Protein AF-A0A261EQA3-F1 (afdb_monomer)

Secondary structure (DSSP, 8-state):
-HHHHHHHHHHHHHHH-TT---EEEEEE-SSS--HHHHHHHHT-S-BSSTTTTT-TT--SSTT--EEEEEESSSPPPTT--HHHHHHHHHHHHTTSPTT--HHHHHHHHHHHSS--PPPPPTT-----PPPPPPP----S--SS-PPPPP--TTGGGSGGGTT--S--HHHHHHHHHHTT--TTT-PPPHHHHHHHHHHHHTT--EEE----SSS-----SEEETTTTEEEEEEE-S---HHHHHHHHHHHHHHHHHS-SS-S----EEEEE-TTPPPPHHHHHHHHTHHHH--STTT--SEEEEE-SS-EEE----

Organism: NCBI:txid987066

Mean predicted aligned error: 17.43 Å

Radius of gyration: 23.44 Å; Cα contacts (8 Å, |Δi|>4): 466; chains: 1; bounding box: 59×47×54 Å

Sequence (317 aa):
MAVHAAQRRQMADIAADPTRRPRWARVPRGRVTCAFCTMLAGRGFVYTSEEAGGGLGNVYHAHCDCEPVPTWGEAKLTGYDPGRLDAIYLQAKAGLPAGASYRDVLSRMRANGGVADSPAVPGGGSGGKPPKPPKGTAAAAPEPDEPKVPHSPGESRILSMRGVSGVSDVEWLERQKAAGVDPSLEVLYSHETVFLERFEALGNHVRWIPKDKVDATATNDFEWLEAGELCELKSMTSTKYQHIAKRISESAASAMDNHGVVKDCKDCYVIDIGHARMSDKLASQLVAYNVRHPDQKTRIRRLFVMDADGLHEIGLK

Foldseek 3Di:
DVVVVVVVVQVVVCVPDPVNFWFKAKFADDPFAALVSLQRRLVPRHHRDQVLNPDPPNPQDPPGRIHIDTDDPPDDDPPRDSPVSNVLLVVLVPPDDPPDDSVSSSVSSVVVDRHDDDDDDPPDPRDDDDDDDDDDDDDDDDDPDDDAADEDDCNCLQQQCPPPDDQDRVNLQVLCVVLVHHVVQPRYHSVVSSVSVQCVVLVWHWDADGQDPPLNALAAGIQTDVVRDREHEDGDSDLDLVRVLVVQQVSLLVNVVSDPDPDHGNAAYEYERHQADRDPVSLVSQLCSCVVVVDPSRHHDWYWYQYNVGIDTRNHD

InterPro domains:
  IPR057369 VG15 protein [PF25310] (3-91)

Nearest PDB structures (foldseek):
  1xfc-assembly1_A  TM=4.509E-01  e=8.518E+00  Mycobacterium tuberculosis

Solvent-accessible surface area (backbone atoms only — not comparable to full-atom values): 18725 Å² total; per-residue (Å²): 123,66,69,65,52,54,53,51,49,52,52,51,55,53,72,66,39,92,80,70,71,48,28,10,16,32,43,76,70,58,98,62,49,28,46,69,56,36,50,54,21,19,64,33,66,70,23,79,38,53,61,75,21,44,35,94,81,58,62,53,48,79,86,68,53,59,41,49,44,75,37,85,68,91,73,78,54,89,96,64,58,28,68,67,33,33,48,55,46,52,59,38,40,62,89,57,63,94,83,64,51,70,66,57,30,38,54,38,31,54,73,72,50,95,37,46,71,63,87,82,63,94,86,68,75,85,62,51,88,81,82,84,81,85,91,84,86,90,82,82,88,72,73,86,80,74,76,74,59,49,77,58,95,64,45,79,51,23,35,63,34,60,92,68,74,94,75,49,48,68,57,52,50,52,50,28,42,72,57,71,42,60,55,89,78,50,68,57,39,65,64,56,40,54,49,42,48,54,40,42,75,72,76,46,51,70,47,77,44,70,83,55,82,83,79,65,59,66,69,54,47,27,35,35,63,89,78,73,38,64,26,34,76,42,80,26,68,60,85,48,56,72,61,50,51,49,56,50,32,57,51,18,32,54,26,57,74,76,42,100,59,100,77,58,77,60,27,28,38,40,35,33,40,20,72,41,73,83,46,71,67,42,52,57,51,53,22,40,41,37,68,76,32,74,50,76,50,42,42,61,82,46,43,31,41,35,33,57,88,46,78,42,81,46,75,67,83

Structure (mmCIF, N/CA/C/O backbone):
data_AF-A0A261EQA3-F1
#
_entry.id   AF-A0A261EQA3-F1
#
loop_
_atom_site.group_PDB
_atom_site.id
_atom_site.type_symbol
_atom_site.label_atom_id
_atom_site.label_alt_id
_atom_site.label_comp_id
_atom_site.label_asym_id
_atom_site.label_entity_id
_atom_site.label_seq_id
_atom_site.pdbx_PDB_ins_code
_atom_site.Cartn_x
_atom_site.Cartn_y
_atom_site.Cartn_z
_atom_site.occupancy
_atom_site.B_iso_or_equiv
_atom_site.auth_seq_id
_atom_site.auth_comp_id
_atom_site.auth_asym_id
_atom_site.auth_atom_id
_atom_site.pdbx_PDB_model_num
ATOM 1 N N . MET A 1 1 ? 26.311 -30.160 8.572 1.00 32.44 1 MET A N 1
ATOM 2 C CA . MET A 1 1 ? 26.592 -29.401 9.816 1.00 32.44 1 MET A CA 1
ATOM 3 C C . MET A 1 1 ? 27.501 -28.176 9.618 1.00 32.44 1 MET A C 1
ATOM 5 O O . MET A 1 1 ? 27.342 -27.229 10.374 1.00 32.44 1 MET A O 1
ATOM 9 N N . ALA A 1 2 ? 28.383 -28.129 8.606 1.00 34.00 2 ALA A N 1
ATOM 10 C CA . ALA A 1 2 ? 29.306 -27.000 8.379 1.00 34.00 2 ALA A CA 1
ATOM 11 C C . ALA A 1 2 ? 28.650 -25.684 7.888 1.00 34.00 2 ALA A C 1
ATOM 13 O O . ALA A 1 2 ? 29.057 -24.608 8.316 1.00 34.00 2 ALA A O 1
ATOM 14 N N . VAL A 1 3 ? 27.602 -25.760 7.054 1.00 35.50 3 VAL A N 1
ATOM 15 C CA . VAL A 1 3 ? 26.914 -24.582 6.470 1.00 35.50 3 VAL A CA 1
ATOM 16 C C . VAL A 1 3 ? 26.333 -23.660 7.553 1.00 35.50 3 VAL A C 1
ATOM 18 O O . VAL A 1 3 ? 26.526 -22.449 7.523 1.00 35.50 3 VAL A O 1
ATOM 21 N N . HIS A 1 4 ? 25.737 -24.242 8.598 1.00 42.25 4 HIS A N 1
ATOM 22 C CA . HIS A 1 4 ? 25.196 -23.485 9.729 1.00 42.25 4 HIS A CA 1
ATOM 23 C C . HIS A 1 4 ? 26.275 -22.796 10.583 1.00 42.25 4 HIS A C 1
ATOM 25 O O . HIS A 1 4 ? 25.980 -21.812 11.251 1.00 42.25 4 HIS A O 1
ATOM 31 N N . ALA A 1 5 ? 27.518 -23.290 10.599 1.00 42.50 5 ALA A N 1
ATOM 32 C CA . ALA A 1 5 ? 28.598 -22.667 11.367 1.00 42.50 5 ALA A CA 1
ATOM 33 C C . ALA A 1 5 ? 29.160 -21.427 10.655 1.00 42.50 5 ALA A C 1
ATOM 35 O O . ALA A 1 5 ? 29.372 -20.404 11.303 1.00 42.50 5 ALA A O 1
ATOM 36 N N . ALA A 1 6 ? 29.330 -21.500 9.331 1.00 50.53 6 ALA A N 1
ATOM 37 C CA . ALA A 1 6 ? 29.771 -20.369 8.516 1.00 50.53 6 ALA A CA 1
ATOM 38 C C . ALA A 1 6 ? 28.744 -19.228 8.533 1.00 50.53 6 ALA A C 1
ATOM 40 O O . ALA A 1 6 ? 29.113 -18.085 8.786 1.00 50.53 6 ALA A O 1
ATOM 41 N N . GLN A 1 7 ? 27.455 -19.550 8.388 1.00 50.84 7 GLN A N 1
ATOM 42 C CA . GLN A 1 7 ? 26.382 -18.556 8.438 1.00 50.84 7 GLN A CA 1
ATOM 43 C C . GLN A 1 7 ? 26.265 -17.897 9.823 1.00 50.84 7 GLN A C 1
ATOM 45 O O . GLN A 1 7 ? 26.105 -16.685 9.917 1.00 50.84 7 GLN A O 1
ATOM 50 N N . ARG A 1 8 ? 26.421 -18.657 10.918 1.00 54.38 8 ARG A N 1
ATOM 51 C CA . ARG A 1 8 ? 26.449 -18.086 12.279 1.00 54.38 8 ARG A CA 1
ATOM 52 C C . ARG A 1 8 ? 27.645 -17.168 12.512 1.00 54.38 8 ARG A C 1
ATOM 54 O O . ARG A 1 8 ? 27.482 -16.130 13.143 1.00 54.38 8 ARG A O 1
ATOM 61 N N . ARG A 1 9 ? 28.824 -17.533 12.002 1.00 62.56 9 ARG A N 1
ATOM 62 C CA . ARG A 1 9 ? 30.020 -16.687 12.082 1.00 62.56 9 ARG A CA 1
ATOM 63 C C . ARG A 1 9 ? 29.832 -15.399 11.283 1.00 62.56 9 ARG A C 1
ATOM 65 O O . ARG A 1 9 ? 30.060 -14.329 11.818 1.00 62.56 9 ARG A O 1
ATOM 72 N N . GLN A 1 10 ? 29.301 -15.505 10.068 1.00 62.59 10 GLN A N 1
ATOM 73 C CA . GLN A 1 10 ? 28.956 -14.359 9.231 1.00 62.59 10 GLN A CA 1
ATOM 74 C C . GLN A 1 10 ? 27.960 -13.416 9.925 1.00 62.59 10 GLN A C 1
ATOM 76 O O . GLN A 1 10 ? 28.140 -12.206 9.888 1.00 62.59 10 GLN A O 1
ATOM 81 N N . MET A 1 11 ? 26.939 -13.951 10.602 1.00 61.06 11 MET A N 1
ATOM 82 C CA . MET A 1 11 ? 25.988 -13.147 11.382 1.00 61.06 11 MET A CA 1
ATOM 83 C C . MET A 1 11 ? 26.630 -12.489 12.610 1.00 61.06 11 MET A C 1
ATOM 85 O O . MET A 1 11 ? 26.300 -11.349 12.929 1.00 61.06 11 MET A O 1
ATOM 89 N N . ALA A 1 12 ? 27.559 -13.173 13.282 1.00 63.47 12 ALA A N 1
ATOM 90 C CA . ALA A 1 12 ? 28.323 -12.598 14.387 1.00 63.47 12 ALA A CA 1
ATOM 91 C C . ALA A 1 12 ? 29.255 -11.468 13.911 1.00 63.47 12 ALA A C 1
ATOM 93 O O . ALA A 1 12 ? 29.312 -10.423 14.554 1.00 63.47 12 ALA A O 1
ATOM 94 N N . ASP A 1 13 ? 29.906 -11.640 12.759 1.00 64.69 13 ASP A N 1
ATOM 95 C CA . ASP A 1 13 ? 30.777 -10.633 12.145 1.00 64.69 13 ASP A CA 1
ATOM 96 C C . ASP A 1 13 ? 29.970 -9.393 11.695 1.00 64.69 13 ASP A C 1
ATOM 98 O O . ASP A 1 13 ? 30.400 -8.263 11.911 1.00 64.69 13 ASP A O 1
ATOM 102 N N . ILE A 1 14 ? 28.750 -9.579 11.164 1.00 62.56 14 ILE A N 1
ATOM 103 C CA . ILE A 1 14 ? 27.806 -8.480 10.862 1.00 62.56 14 ILE A CA 1
ATOM 104 C C . ILE A 1 14 ? 27.379 -7.741 12.135 1.00 62.56 14 ILE A C 1
ATOM 106 O O . ILE A 1 14 ? 27.315 -6.514 12.140 1.00 62.56 14 ILE A O 1
ATOM 110 N N . ALA A 1 15 ? 27.073 -8.469 13.211 1.00 60.97 15 ALA A N 1
ATOM 111 C CA . ALA A 1 15 ? 26.640 -7.872 14.473 1.00 60.97 15 ALA A CA 1
ATOM 112 C C . ALA A 1 15 ? 27.764 -7.097 15.183 1.00 60.97 15 ALA A C 1
ATOM 114 O O . ALA A 1 15 ? 27.483 -6.136 15.901 1.00 60.97 15 ALA A O 1
ATOM 115 N N . ALA A 1 16 ? 29.019 -7.504 14.976 1.00 61.19 16 ALA A N 1
ATOM 116 C CA . ALA A 1 16 ? 30.204 -6.875 15.550 1.00 61.19 16 ALA A CA 1
ATOM 117 C C . ALA A 1 16 ? 30.715 -5.657 14.751 1.00 61.19 16 ALA A C 1
ATOM 119 O O . ALA A 1 16 ? 31.577 -4.935 15.250 1.00 61.19 16 ALA A O 1
ATOM 120 N N . ASP A 1 17 ? 30.202 -5.410 13.540 1.00 60.44 17 ASP A N 1
ATOM 121 C CA . ASP A 1 17 ? 30.637 -4.303 12.680 1.00 60.44 17 ASP A CA 1
ATOM 122 C C . ASP A 1 17 ? 30.127 -2.934 13.193 1.00 60.44 17 ASP A C 1
ATOM 124 O O . ASP A 1 17 ? 28.914 -2.690 13.204 1.00 60.44 17 ASP A O 1
ATOM 128 N N . PRO A 1 18 ? 31.024 -1.995 13.561 1.00 53.28 18 PRO A N 1
ATOM 129 C CA . PRO A 1 18 ? 30.645 -0.666 14.043 1.00 53.28 18 PRO A CA 1
ATOM 130 C C . PRO A 1 18 ? 30.020 0.230 12.960 1.00 53.28 18 PRO A C 1
ATOM 132 O O . PRO A 1 18 ? 29.323 1.185 13.296 1.00 53.28 18 PRO A O 1
ATOM 135 N N . THR A 1 19 ? 30.222 -0.067 11.670 1.00 62.94 19 THR A N 1
ATOM 136 C CA . THR A 1 19 ? 29.617 0.688 10.557 1.00 62.94 19 THR A CA 1
ATOM 137 C C . THR A 1 19 ? 28.235 0.168 10.161 1.00 62.94 19 THR A C 1
ATOM 139 O O . THR A 1 19 ? 27.453 0.913 9.565 1.00 62.94 19 THR A O 1
ATOM 142 N N . ARG A 1 20 ? 27.928 -1.099 10.492 1.00 60.47 20 ARG A N 1
ATOM 143 C CA . ARG A 1 20 ? 26.692 -1.834 10.157 1.00 60.47 20 ARG A CA 1
ATOM 144 C C . ARG A 1 20 ? 26.267 -1.744 8.683 1.00 60.47 20 ARG A C 1
ATOM 146 O O . ARG A 1 20 ? 25.079 -1.849 8.377 1.00 60.47 20 ARG A O 1
ATOM 153 N N . ARG A 1 21 ? 27.201 -1.525 7.752 1.00 67.25 21 ARG A N 1
ATOM 154 C CA . ARG A 1 21 ? 26.891 -1.292 6.325 1.00 67.25 21 ARG A CA 1
ATOM 155 C C . ARG A 1 21 ? 27.698 -2.207 5.387 1.00 67.25 21 ARG A C 1
ATOM 157 O O . ARG A 1 21 ? 28.358 -1.698 4.478 1.00 67.25 21 ARG A O 1
ATOM 164 N N . PRO A 1 22 ? 27.641 -3.545 5.546 1.00 75.94 22 PRO A N 1
ATOM 165 C CA . PRO A 1 22 ? 28.292 -4.457 4.611 1.00 75.94 22 PRO A CA 1
ATOM 166 C C . PRO A 1 22 ? 27.669 -4.364 3.213 1.00 75.94 22 PRO A C 1
ATOM 168 O O . PRO A 1 22 ? 26.474 -4.096 3.046 1.00 75.94 22 PRO A O 1
ATOM 171 N N . ARG A 1 23 ? 28.480 -4.637 2.189 1.00 80.75 23 ARG A N 1
ATOM 172 C CA . ARG A 1 23 ? 28.011 -4.824 0.811 1.00 80.75 23 ARG A CA 1
ATOM 173 C C . ARG A 1 23 ? 27.889 -6.306 0.514 1.00 80.75 23 ARG A C 1
ATOM 175 O O . ARG A 1 23 ? 28.695 -7.094 0.981 1.00 80.75 23 ARG A O 1
ATOM 182 N N . TRP A 1 24 ? 26.909 -6.685 -0.288 1.00 81.25 24 TRP A N 1
ATOM 183 C CA . TRP A 1 24 ? 26.568 -8.079 -0.545 1.00 81.25 24 TRP A CA 1
ATOM 184 C C . TRP A 1 24 ? 26.742 -8.415 -2.023 1.00 81.25 24 TRP A C 1
ATOM 186 O O . TRP A 1 24 ? 26.484 -7.574 -2.886 1.00 81.25 24 TRP A O 1
ATOM 196 N N . ALA A 1 25 ? 27.159 -9.645 -2.312 1.00 82.50 25 ALA A N 1
ATOM 197 C CA . ALA A 1 25 ? 27.263 -10.222 -3.650 1.00 82.50 25 ALA A CA 1
ATOM 198 C C . ALA A 1 25 ? 26.505 -11.548 -3.732 1.00 82.50 25 ALA A C 1
ATOM 200 O O . ALA A 1 25 ? 26.327 -12.233 -2.726 1.00 82.50 25 ALA A O 1
ATOM 201 N N . ARG A 1 26 ? 26.114 -11.937 -4.950 1.00 84.06 26 ARG A N 1
ATOM 202 C CA . ARG A 1 26 ? 25.675 -13.307 -5.242 1.00 84.06 26 ARG A CA 1
ATOM 203 C C . ARG A 1 26 ? 26.863 -14.131 -5.682 1.00 84.06 26 ARG A C 1
ATOM 205 O O . ARG A 1 26 ? 27.440 -13.839 -6.722 1.00 84.06 26 ARG A O 1
ATOM 212 N N . VAL A 1 27 ? 27.188 -15.165 -4.920 1.00 84.06 27 VAL A N 1
ATOM 213 C CA . VAL A 1 27 ? 28.327 -16.033 -5.208 1.00 84.06 27 VAL A CA 1
ATOM 214 C C . VAL A 1 27 ? 27.817 -17.421 -5.594 1.00 84.06 27 VAL A C 1
ATOM 216 O O . VAL A 1 27 ? 27.226 -18.101 -4.750 1.00 84.06 27 VAL A O 1
ATOM 219 N N . PRO A 1 28 ? 28.016 -17.864 -6.846 1.00 83.00 28 PRO A N 1
ATOM 220 C CA . PRO A 1 28 ? 27.691 -19.226 -7.252 1.00 83.00 28 PRO A CA 1
ATOM 221 C C . PRO A 1 28 ? 28.573 -20.255 -6.534 1.00 83.00 28 PRO A C 1
ATOM 223 O O . PRO A 1 28 ? 29.768 -20.024 -6.341 1.00 83.00 28 PRO A O 1
ATOM 226 N N . ARG A 1 29 ? 27.994 -21.391 -6.128 1.00 75.00 29 ARG A N 1
ATOM 227 C CA . ARG A 1 29 ? 28.706 -22.454 -5.388 1.00 75.00 29 ARG A CA 1
ATOM 228 C C . ARG A 1 29 ? 28.797 -23.786 -6.134 1.00 75.00 29 ARG A C 1
ATOM 230 O O . ARG A 1 29 ? 29.580 -24.649 -5.739 1.00 75.00 29 ARG A O 1
ATOM 237 N N . GLY A 1 30 ? 27.986 -23.990 -7.164 1.00 67.88 30 GLY A N 1
ATOM 238 C CA . GLY A 1 30 ? 27.919 -25.221 -7.940 1.00 67.88 30 GLY A CA 1
ATOM 239 C C . GLY A 1 30 ? 28.967 -25.292 -9.047 1.00 67.88 30 GLY A C 1
ATOM 240 O O . GLY A 1 30 ? 29.639 -24.321 -9.382 1.00 67.88 30 GLY A O 1
ATOM 241 N N . ARG A 1 31 ? 29.102 -26.487 -9.640 1.00 65.38 31 ARG A N 1
ATOM 242 C CA . ARG A 1 31 ? 30.026 -26.733 -10.764 1.00 65.38 31 ARG A CA 1
ATOM 243 C C . ARG A 1 31 ? 29.623 -25.999 -12.041 1.00 65.38 31 ARG A C 1
ATOM 245 O O . ARG A 1 31 ? 30.487 -25.715 -12.863 1.00 65.38 31 ARG A O 1
ATOM 252 N N . VAL A 1 32 ? 28.327 -25.743 -12.220 1.00 67.06 32 VAL A N 1
ATOM 253 C CA . VAL A 1 32 ? 27.792 -24.993 -13.355 1.00 67.06 32 VAL A CA 1
ATOM 254 C C . VAL A 1 32 ? 26.703 -24.053 -12.855 1.00 67.06 32 VAL A C 1
ATOM 256 O O . VAL A 1 32 ? 25.811 -24.475 -12.124 1.00 67.06 32 VAL A O 1
ATOM 259 N N . THR A 1 33 ? 26.787 -22.788 -13.259 1.00 76.94 33 THR A N 1
ATOM 260 C CA . THR A 1 33 ? 25.860 -21.721 -12.869 1.00 76.94 33 THR A CA 1
ATOM 261 C C . THR A 1 33 ? 24.905 -21.413 -14.020 1.00 76.94 33 THR A C 1
ATOM 263 O O . THR A 1 33 ? 25.320 -21.362 -15.181 1.00 76.94 33 THR A O 1
ATOM 266 N N . CYS A 1 34 ? 23.622 -21.212 -13.715 1.00 81.69 34 CYS A N 1
ATOM 267 C CA . CYS A 1 34 ? 22.609 -20.891 -14.723 1.00 81.69 34 C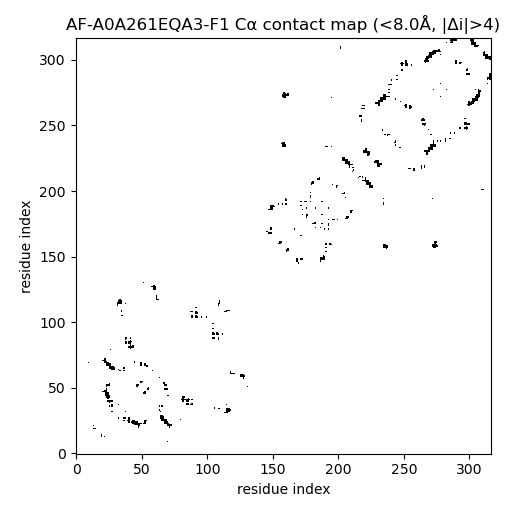YS A CA 1
ATOM 268 C C . CYS A 1 34 ? 22.823 -19.484 -15.315 1.00 81.69 34 CYS A C 1
ATOM 270 O O . CYS A 1 34 ? 23.457 -18.622 -14.695 1.00 81.69 34 CYS A O 1
ATOM 272 N N . ALA A 1 35 ? 22.224 -19.205 -16.477 1.00 84.31 35 ALA A N 1
ATOM 273 C CA . ALA A 1 35 ? 22.400 -17.915 -17.154 1.00 84.31 35 ALA A CA 1
ATOM 274 C C . ALA A 1 35 ? 21.981 -16.718 -16.273 1.00 84.31 35 ALA A C 1
ATOM 276 O O . ALA A 1 35 ? 22.662 -15.692 -16.218 1.00 84.31 35 ALA A O 1
ATOM 277 N N . PHE A 1 36 ? 20.867 -16.862 -15.548 1.00 82.25 36 PHE A N 1
ATOM 278 C CA . PHE A 1 36 ? 20.320 -15.810 -14.688 1.00 82.25 36 PHE A CA 1
ATOM 279 C C . PHE A 1 36 ? 21.227 -15.506 -13.486 1.00 82.25 36 PHE A C 1
ATOM 281 O O . PHE A 1 36 ? 21.474 -14.341 -13.170 1.00 82.25 36 PHE A O 1
ATOM 288 N N . CYS A 1 37 ? 21.757 -16.541 -12.837 1.00 81.19 37 CYS A N 1
ATOM 289 C CA . CYS A 1 37 ? 22.675 -16.404 -11.713 1.00 81.19 37 CYS A CA 1
ATOM 290 C C . CYS A 1 37 ? 24.021 -15.825 -12.136 1.00 81.19 37 CYS A C 1
ATOM 292 O O . CYS A 1 37 ? 24.512 -14.925 -11.461 1.00 81.19 37 CYS A O 1
ATOM 294 N N . THR A 1 38 ? 24.572 -16.260 -13.273 1.00 84.81 38 THR A N 1
ATOM 295 C CA . THR A 1 38 ? 25.812 -15.707 -13.839 1.00 84.81 38 THR A CA 1
ATOM 296 C C . THR A 1 38 ? 25.696 -14.199 -14.063 1.00 84.81 38 THR A C 1
ATOM 298 O O . THR A 1 38 ? 26.569 -13.448 -13.635 1.00 84.81 38 THR A O 1
ATOM 301 N N . MET A 1 39 ? 24.575 -13.732 -14.628 1.00 88.06 39 MET A N 1
ATOM 302 C CA . MET A 1 39 ? 24.297 -12.299 -14.793 1.00 88.06 39 MET A CA 1
ATOM 303 C C . MET A 1 39 ? 24.271 -11.547 -13.452 1.00 88.06 39 MET A C 1
ATOM 305 O O . MET A 1 39 ? 24.812 -10.449 -13.341 1.00 88.06 39 MET A O 1
ATOM 309 N N . LEU A 1 40 ? 23.612 -12.092 -12.425 1.00 85.75 40 LEU A N 1
ATOM 310 C CA . LEU A 1 40 ? 23.502 -11.402 -11.134 1.00 85.75 40 LEU A CA 1
ATOM 311 C C . LEU A 1 40 ? 24.797 -11.441 -10.315 1.00 85.75 40 LEU A C 1
ATOM 313 O O . LEU A 1 40 ? 25.043 -10.503 -9.554 1.00 85.75 40 LEU A O 1
ATOM 317 N N . ALA A 1 41 ? 25.593 -12.497 -10.468 1.00 84.94 41 ALA A N 1
ATOM 318 C CA . ALA A 1 41 ? 26.903 -12.661 -9.853 1.00 84.94 41 ALA A CA 1
ATOM 319 C C . ALA A 1 41 ? 27.960 -11.752 -10.508 1.00 84.94 41 ALA A C 1
ATOM 321 O O . ALA A 1 41 ? 28.789 -11.177 -9.812 1.00 84.94 41 ALA A O 1
ATOM 322 N N . GLY A 1 42 ? 27.877 -11.499 -11.820 1.00 84.62 42 GLY A N 1
ATOM 323 C CA . GLY A 1 42 ? 28.770 -10.547 -12.501 1.00 84.62 42 GLY A CA 1
ATOM 324 C C . GLY A 1 42 ? 28.752 -9.130 -11.913 1.00 84.62 42 GLY A C 1
ATOM 325 O O . GLY A 1 42 ? 29.742 -8.409 -11.972 1.00 84.62 42 GLY A O 1
ATOM 326 N N . ARG A 1 43 ? 27.662 -8.749 -11.234 1.00 85.94 43 ARG A N 1
ATOM 327 C CA . ARG A 1 43 ? 27.533 -7.433 -10.594 1.00 85.94 43 ARG A CA 1
ATOM 328 C C . ARG A 1 43 ? 28.459 -7.228 -9.391 1.00 85.94 43 ARG A C 1
ATOM 330 O O . ARG A 1 43 ? 28.677 -6.086 -9.004 1.00 85.94 43 ARG A O 1
ATOM 337 N N . GLY A 1 44 ? 28.973 -8.289 -8.766 1.00 84.25 44 GLY A N 1
ATOM 338 C CA . GLY A 1 44 ? 29.843 -8.170 -7.593 1.00 84.25 44 GLY A CA 1
ATOM 339 C C . GLY A 1 44 ? 29.123 -7.708 -6.316 1.00 84.25 44 GLY A C 1
ATOM 340 O O . GLY A 1 44 ? 27.933 -7.965 -6.121 1.00 84.25 44 GLY A O 1
ATOM 341 N N . PHE A 1 45 ? 29.863 -7.050 -5.416 1.00 82.25 45 PHE A N 1
ATOM 342 C CA . PHE A 1 45 ? 29.399 -6.625 -4.085 1.00 82.25 45 PHE A CA 1
ATOM 343 C C . PHE A 1 45 ? 28.587 -5.317 -4.128 1.00 82.25 45 PHE A C 1
ATOM 345 O O . PHE A 1 45 ? 28.965 -4.283 -3.573 1.00 82.25 45 PHE A O 1
ATOM 352 N N . VAL A 1 46 ? 27.454 -5.340 -4.831 1.00 78.75 46 VAL A N 1
ATOM 353 C CA . VAL A 1 46 ? 26.620 -4.150 -5.080 1.00 78.75 46 VAL A CA 1
ATOM 354 C C . VAL A 1 46 ? 25.314 -4.107 -4.287 1.00 78.75 46 VAL A C 1
ATOM 356 O O . VAL A 1 46 ? 24.598 -3.106 -4.339 1.00 78.75 46 VAL A O 1
ATOM 359 N N . TYR A 1 47 ? 24.970 -5.161 -3.557 1.00 77.56 47 TYR A N 1
ATOM 360 C CA . TYR A 1 47 ? 23.714 -5.216 -2.817 1.00 77.56 47 TYR A CA 1
ATOM 361 C C . TYR A 1 47 ? 23.892 -4.619 -1.413 1.00 77.56 47 TYR A C 1
ATOM 363 O O . TYR A 1 47 ? 24.928 -4.788 -0.776 1.00 77.56 47 TYR A O 1
ATOM 371 N N . THR A 1 48 ? 22.897 -3.872 -0.935 1.00 79.38 48 THR A N 1
ATOM 372 C CA . THR A 1 48 ? 22.924 -3.188 0.375 1.00 79.38 48 THR A CA 1
ATOM 373 C C . THR A 1 48 ? 22.437 -4.061 1.528 1.00 79.38 48 THR A C 1
ATOM 375 O O . THR A 1 48 ? 22.584 -3.675 2.682 1.00 79.38 48 THR A O 1
ATOM 378 N N . SER A 1 49 ? 21.845 -5.218 1.234 1.00 73.12 49 SER A N 1
ATOM 379 C CA . SER A 1 49 ? 21.325 -6.151 2.230 1.00 73.12 49 SER A CA 1
ATOM 380 C C . SER A 1 49 ? 21.454 -7.596 1.756 1.00 73.12 49 SER A C 1
ATOM 382 O O . SER A 1 49 ? 21.525 -7.865 0.551 1.00 73.12 49 SER A O 1
ATOM 384 N N . GLU A 1 50 ? 21.431 -8.527 2.712 1.00 70.75 50 GLU A N 1
ATOM 385 C CA . GLU A 1 50 ? 21.388 -9.970 2.456 1.00 70.75 50 GLU A CA 1
ATOM 386 C C . GLU A 1 50 ? 20.203 -10.339 1.555 1.00 70.75 50 GLU A C 1
ATOM 388 O O . GLU A 1 50 ? 20.350 -11.083 0.587 1.00 70.75 50 GLU A O 1
ATOM 393 N N . GLU A 1 51 ? 19.033 -9.759 1.832 1.00 71.25 51 GLU A N 1
ATOM 394 C CA . GLU A 1 51 ? 17.805 -9.979 1.069 1.00 71.25 51 GLU A CA 1
ATOM 395 C C . GLU A 1 51 ? 17.953 -9.539 -0.394 1.00 71.25 51 GLU A C 1
ATOM 397 O O . GLU A 1 51 ? 17.631 -10.302 -1.306 1.00 71.25 51 GLU A O 1
ATOM 402 N N . ALA A 1 52 ? 18.516 -8.350 -0.647 1.00 65.94 52 ALA A N 1
ATOM 403 C CA . ALA A 1 52 ? 18.793 -7.881 -2.006 1.00 65.94 52 ALA A CA 1
ATOM 404 C C . ALA A 1 52 ? 19.821 -8.784 -2.719 1.00 65.94 52 ALA A C 1
ATOM 406 O O . ALA A 1 52 ? 19.698 -9.067 -3.916 1.00 65.94 52 ALA A O 1
ATOM 407 N N . GLY A 1 53 ? 20.787 -9.303 -1.957 1.00 57.06 53 GLY A N 1
ATOM 408 C CA . GLY A 1 53 ? 21.738 -10.327 -2.379 1.00 57.06 53 GLY A CA 1
ATOM 409 C C . GLY A 1 53 ? 21.118 -11.706 -2.619 1.00 57.06 53 GLY A C 1
ATOM 410 O O . GLY A 1 53 ? 21.787 -12.559 -3.184 1.00 57.06 53 GLY A O 1
ATOM 411 N N . GLY A 1 54 ? 19.844 -11.935 -2.295 1.00 62.31 54 GLY A N 1
ATOM 412 C CA . GLY A 1 54 ? 19.155 -13.209 -2.519 1.00 62.31 54 GLY A CA 1
ATOM 413 C C . GLY A 1 54 ? 19.043 -14.136 -1.310 1.00 62.31 54 GLY A C 1
ATOM 414 O O . GLY A 1 54 ? 18.726 -15.307 -1.496 1.00 62.31 54 GLY A O 1
ATOM 415 N N . GLY A 1 55 ? 19.277 -13.643 -0.091 1.00 60.75 55 GLY A N 1
ATOM 416 C CA . GLY A 1 55 ? 19.079 -14.411 1.142 1.00 60.75 55 GLY A CA 1
ATOM 417 C C . GLY A 1 55 ? 17.626 -14.668 1.523 1.00 60.75 55 GLY A C 1
ATOM 418 O O . GLY A 1 55 ? 16.707 -14.336 0.776 1.00 60.75 55 GLY A O 1
ATOM 419 N N . LEU A 1 56 ? 17.442 -15.301 2.690 1.00 51.34 56 LEU A N 1
ATOM 420 C CA . LEU A 1 56 ? 16.159 -15.770 3.250 1.00 51.34 56 LEU A CA 1
ATOM 421 C C . LEU A 1 56 ? 15.427 -16.858 2.436 1.00 51.34 56 LEU A C 1
ATOM 423 O O . LEU A 1 56 ? 14.211 -16.999 2.533 1.00 51.34 56 LEU A O 1
ATOM 427 N N . GLY A 1 57 ? 16.149 -17.667 1.654 1.00 49.09 57 GLY A N 1
ATOM 428 C CA . GLY A 1 57 ? 15.537 -18.778 0.909 1.00 49.09 57 GLY A CA 1
ATOM 429 C C . GLY A 1 57 ? 14.768 -18.338 -0.340 1.00 49.09 57 GLY A C 1
ATOM 430 O O . GLY A 1 57 ? 13.882 -19.053 -0.807 1.00 49.09 57 GLY A O 1
ATOM 431 N N . ASN A 1 58 ? 15.106 -17.175 -0.901 1.00 52.31 58 ASN A N 1
ATOM 432 C CA . ASN A 1 58 ? 14.563 -16.725 -2.176 1.00 52.31 58 ASN A CA 1
ATOM 433 C C . ASN A 1 58 ? 15.069 -17.624 -3.321 1.00 52.31 58 ASN A C 1
ATOM 435 O O . ASN A 1 58 ? 16.162 -17.443 -3.856 1.00 52.31 58 ASN A O 1
ATOM 439 N N . VAL A 1 59 ? 14.257 -18.608 -3.713 1.00 50.94 59 VAL A N 1
ATOM 440 C CA . VAL A 1 59 ? 14.516 -19.474 -4.870 1.00 50.94 59 VAL A CA 1
ATOM 441 C C . VAL A 1 59 ? 14.039 -18.752 -6.132 1.00 50.94 59 VAL A C 1
ATOM 443 O O . VAL A 1 59 ? 12.859 -18.773 -6.466 1.00 50.94 59 VAL A O 1
ATOM 446 N N . TYR A 1 60 ? 14.953 -18.076 -6.833 1.00 56.56 60 TYR A N 1
ATOM 447 C CA . TYR A 1 60 ? 14.624 -17.298 -8.041 1.00 56.56 60 TYR A CA 1
ATOM 448 C C . TYR A 1 60 ? 14.326 -18.173 -9.269 1.00 56.56 60 TYR A C 1
ATOM 450 O O . TYR A 1 60 ? 13.661 -17.728 -10.205 1.00 56.56 60 TYR A O 1
ATOM 458 N N . HIS A 1 61 ? 14.822 -19.409 -9.267 1.00 58.78 61 HIS A N 1
ATOM 459 C CA . HIS A 1 61 ? 14.535 -20.461 -10.239 1.00 58.78 61 HIS A CA 1
ATOM 460 C C . HIS A 1 61 ? 14.898 -21.823 -9.630 1.00 58.78 61 HIS A C 1
ATOM 462 O O . HIS A 1 61 ? 15.610 -21.894 -8.623 1.00 58.78 61 HIS A O 1
ATOM 468 N N . ALA A 1 62 ? 14.434 -22.908 -10.253 1.00 51.25 62 ALA A N 1
ATOM 469 C CA . ALA A 1 62 ? 14.766 -24.264 -9.827 1.00 51.25 62 ALA A CA 1
ATOM 470 C C . ALA A 1 62 ? 16.295 -24.467 -9.767 1.00 51.25 62 ALA A C 1
ATOM 472 O O . ALA A 1 62 ? 17.016 -24.002 -10.654 1.00 51.25 62 ALA A O 1
ATOM 473 N N . HIS A 1 63 ? 16.767 -25.139 -8.709 1.00 56.81 63 HIS A N 1
ATOM 474 C CA . HIS A 1 63 ? 18.179 -25.485 -8.473 1.00 56.81 63 HIS A CA 1
ATOM 475 C C . HIS A 1 63 ? 19.159 -24.292 -8.444 1.00 56.81 63 HIS A C 1
ATOM 477 O O . HIS A 1 63 ? 20.301 -24.400 -8.885 1.00 56.81 63 HIS A O 1
ATOM 483 N N . CYS A 1 64 ? 18.725 -23.146 -7.912 1.00 67.25 64 CYS A N 1
ATOM 484 C CA . CYS A 1 64 ? 19.623 -22.035 -7.594 1.00 67.25 64 CYS A CA 1
ATOM 485 C C . CYS A 1 64 ? 20.649 -22.454 -6.526 1.00 67.25 64 CYS A C 1
ATOM 487 O O . CYS A 1 64 ? 20.281 -22.822 -5.414 1.00 67.25 64 CYS A O 1
ATOM 489 N N . ASP A 1 65 ? 21.931 -22.367 -6.871 1.00 66.69 65 ASP A N 1
ATOM 490 C CA . ASP A 1 65 ? 23.099 -22.727 -6.057 1.00 66.69 65 ASP A CA 1
ATOM 491 C C . ASP A 1 65 ? 23.860 -21.500 -5.518 1.00 66.69 65 ASP A C 1
ATOM 493 O O . ASP A 1 65 ? 24.953 -21.627 -4.966 1.00 66.69 65 ASP A O 1
ATOM 497 N N . CYS A 1 66 ? 23.327 -20.299 -5.739 1.00 73.31 66 CYS A N 1
ATOM 498 C CA . CYS A 1 66 ? 23.974 -19.051 -5.355 1.00 73.31 66 CYS A CA 1
ATOM 499 C C . CYS A 1 66 ? 23.716 -18.704 -3.890 1.00 73.31 66 CYS A C 1
ATOM 501 O O . CYS A 1 66 ? 22.596 -18.835 -3.400 1.00 73.31 66 CYS A O 1
ATOM 503 N N . GLU A 1 67 ? 24.747 -18.190 -3.223 1.00 76.50 67 GLU A N 1
ATOM 504 C CA . GLU A 1 67 ? 24.698 -17.758 -1.828 1.00 76.50 67 GLU A CA 1
ATOM 505 C C . GLU A 1 67 ? 24.939 -16.241 -1.726 1.00 76.50 67 GLU A C 1
ATOM 507 O O . GLU A 1 67 ? 25.820 -15.715 -2.419 1.00 76.50 67 GLU A O 1
ATOM 512 N N . PRO A 1 68 ? 24.174 -15.513 -0.891 1.00 78.00 68 PRO A N 1
ATOM 513 C CA . PRO A 1 68 ? 24.470 -14.121 -0.573 1.00 78.00 68 PRO A CA 1
ATOM 514 C C . PRO A 1 68 ? 25.689 -14.036 0.355 1.00 78.00 68 PRO A C 1
ATOM 516 O O . PRO A 1 68 ? 25.662 -14.524 1.484 1.00 78.00 68 PRO A O 1
ATOM 519 N N . VAL A 1 69 ? 26.753 -13.374 -0.098 1.00 78.88 69 VAL A N 1
ATOM 520 C CA . VAL A 1 69 ? 27.995 -13.217 0.674 1.00 78.88 69 VAL A CA 1
ATOM 521 C C . VAL A 1 69 ? 28.261 -11.732 0.948 1.00 78.88 69 VAL A C 1
ATOM 523 O O . VAL A 1 69 ? 28.291 -10.948 -0.006 1.00 78.88 69 VAL A O 1
ATOM 526 N N . PRO A 1 70 ? 28.446 -11.320 2.216 1.00 77.75 70 PRO A N 1
ATOM 527 C CA . PRO A 1 70 ? 28.804 -9.959 2.584 1.00 77.75 70 PRO A CA 1
ATOM 528 C C . PRO A 1 70 ? 30.316 -9.723 2.463 1.00 77.75 70 PRO A C 1
ATOM 530 O O . PRO A 1 70 ? 31.118 -10.647 2.578 1.00 77.75 70 PRO A O 1
ATOM 533 N N . THR A 1 71 ? 30.702 -8.464 2.279 1.00 75.19 71 THR A N 1
ATOM 534 C CA . THR A 1 71 ? 32.076 -7.969 2.394 1.00 75.19 71 THR A CA 1
ATOM 535 C C . THR A 1 71 ? 32.112 -6.644 3.155 1.00 75.19 71 THR A C 1
ATOM 537 O O . THR A 1 71 ? 31.173 -5.841 3.088 1.00 75.19 71 THR A O 1
ATOM 540 N N . TRP A 1 72 ? 33.242 -6.402 3.815 1.00 68.38 72 TRP A N 1
ATOM 541 C CA . TRP A 1 72 ? 33.593 -5.167 4.512 1.00 68.38 72 TRP A CA 1
ATOM 542 C C . TRP A 1 72 ? 34.819 -4.554 3.824 1.00 68.38 72 TRP A C 1
ATOM 544 O O . TRP A 1 72 ? 35.953 -4.743 4.256 1.00 68.38 72 TRP A O 1
ATOM 554 N N . GLY A 1 73 ? 34.593 -3.880 2.690 1.00 63.66 73 GLY A N 1
ATOM 555 C CA . GLY A 1 73 ? 35.652 -3.308 1.844 1.00 63.66 73 GLY A CA 1
ATOM 556 C C . GLY A 1 73 ? 36.089 -4.214 0.682 1.00 63.66 73 GLY A C 1
ATOM 557 O O . GLY A 1 73 ? 35.327 -5.072 0.231 1.00 63.66 73 GLY A O 1
ATOM 558 N N . GLU A 1 74 ? 37.311 -4.015 0.172 1.00 56.41 74 GLU A N 1
ATOM 559 C CA . GLU A 1 74 ? 37.864 -4.677 -1.030 1.00 56.41 74 GLU A CA 1
ATOM 560 C C . GLU A 1 74 ? 38.296 -6.146 -0.817 1.00 56.41 74 GLU A C 1
ATOM 562 O O . GLU A 1 74 ? 39.277 -6.618 -1.399 1.00 56.41 74 GLU A O 1
ATOM 567 N N . ALA A 1 75 ? 37.596 -6.910 0.025 1.00 55.62 75 ALA A N 1
ATOM 568 C CA . ALA A 1 75 ? 37.927 -8.318 0.208 1.00 55.62 75 ALA A CA 1
ATOM 569 C C . ALA A 1 75 ? 37.653 -9.104 -1.090 1.00 55.62 75 ALA A C 1
ATOM 571 O O . ALA A 1 75 ? 36.517 -9.204 -1.560 1.00 55.62 75 ALA A O 1
ATOM 572 N N . LYS A 1 76 ? 38.706 -9.688 -1.676 1.00 60.09 76 LYS A N 1
ATOM 573 C CA . LYS A 1 76 ? 38.591 -10.619 -2.805 1.00 60.09 76 LYS A CA 1
ATOM 574 C C . LYS A 1 76 ? 38.245 -12.006 -2.279 1.00 60.09 76 LYS A C 1
ATOM 576 O O . LYS A 1 76 ? 39.019 -12.610 -1.537 1.00 60.09 76 LYS A O 1
ATOM 581 N N . LEU A 1 77 ? 37.095 -12.532 -2.686 1.00 72.75 77 LEU A N 1
ATOM 582 C CA . LEU A 1 77 ? 36.709 -13.899 -2.360 1.00 72.75 77 LEU A CA 1
ATOM 583 C C . LEU A 1 77 ? 37.441 -14.874 -3.294 1.00 72.75 77 LEU A C 1
ATOM 585 O O . LEU A 1 77 ? 37.330 -14.788 -4.515 1.00 72.75 77 LEU A O 1
ATOM 589 N N . THR A 1 78 ? 38.203 -15.806 -2.719 1.00 73.81 78 THR A N 1
ATOM 590 C CA . THR A 1 78 ? 38.978 -16.790 -3.494 1.00 73.81 78 THR A CA 1
ATOM 591 C C . THR A 1 78 ? 38.049 -17.631 -4.373 1.00 73.81 78 THR A C 1
ATOM 593 O O . THR A 1 78 ? 37.102 -18.233 -3.874 1.00 73.81 78 THR A O 1
ATOM 596 N N . GLY A 1 79 ? 38.322 -17.675 -5.681 1.00 73.31 79 GLY A N 1
ATOM 597 C CA . GLY A 1 79 ? 37.532 -18.436 -6.658 1.00 73.31 79 GLY A CA 1
ATOM 598 C C . GLY A 1 79 ? 36.283 -17.724 -7.192 1.00 73.31 79 GLY A C 1
ATOM 599 O O . GLY A 1 79 ? 35.611 -18.276 -8.059 1.00 73.31 79 GLY A O 1
ATOM 600 N N . TYR A 1 80 ? 35.987 -16.506 -6.731 1.00 84.25 80 TYR A N 1
ATOM 601 C CA . TYR A 1 80 ? 34.896 -15.683 -7.248 1.00 84.25 80 TYR A CA 1
ATOM 602 C C . TYR A 1 80 ? 35.450 -14.483 -8.021 1.00 84.25 80 TYR A C 1
ATOM 604 O O . TYR A 1 80 ? 36.100 -13.608 -7.451 1.00 84.25 80 TYR A O 1
ATOM 612 N N . ASP A 1 81 ? 35.174 -14.446 -9.324 1.00 84.69 81 ASP A N 1
ATOM 613 C CA . ASP A 1 81 ? 35.582 -13.370 -10.228 1.00 84.69 81 ASP A CA 1
ATOM 614 C C . ASP A 1 81 ? 34.340 -12.747 -10.892 1.00 84.69 81 ASP A C 1
ATOM 616 O O . ASP A 1 81 ? 33.852 -13.262 -11.905 1.00 84.69 81 ASP A O 1
ATOM 620 N N . PRO A 1 82 ? 33.803 -11.647 -10.329 1.00 84.56 82 PRO A N 1
ATOM 621 C CA . PRO A 1 82 ? 32.672 -10.932 -10.9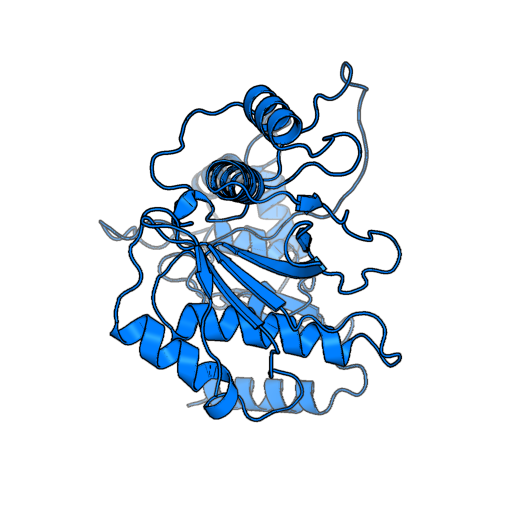13 1.00 84.56 82 PRO A CA 1
ATOM 622 C C . PRO A 1 82 ? 32.954 -10.433 -12.331 1.00 84.56 82 PRO A C 1
ATOM 624 O O . PRO A 1 82 ? 32.074 -10.502 -13.182 1.00 84.56 82 PRO A O 1
ATOM 627 N N . GLY A 1 83 ? 34.181 -9.976 -12.609 1.00 83.69 83 GLY A N 1
ATOM 628 C CA . GLY A 1 83 ? 34.545 -9.419 -13.912 1.00 83.69 83 GLY A CA 1
ATOM 629 C C . GLY A 1 83 ? 34.481 -10.473 -15.012 1.00 83.69 83 GLY A C 1
ATOM 630 O O . GLY A 1 83 ? 33.934 -10.226 -16.087 1.00 83.69 83 GLY A O 1
ATOM 631 N N . ARG A 1 84 ? 34.946 -11.692 -14.720 1.00 86.31 84 ARG A N 1
ATOM 632 C CA . ARG A 1 84 ? 34.798 -12.830 -15.635 1.00 86.31 84 ARG A CA 1
ATOM 633 C C . ARG A 1 84 ? 33.331 -13.178 -15.895 1.00 86.31 84 ARG A C 1
ATOM 635 O O . ARG A 1 84 ? 32.982 -13.490 -17.031 1.00 86.31 84 ARG A O 1
ATOM 642 N N . LEU A 1 85 ? 32.476 -13.151 -14.873 1.00 86.50 85 LEU A N 1
ATOM 643 C CA . LEU A 1 85 ? 31.050 -13.476 -15.019 1.00 86.50 85 LEU A CA 1
ATOM 644 C C . LEU A 1 85 ? 30.287 -12.382 -15.784 1.00 86.50 85 LEU A C 1
ATOM 646 O O . LEU A 1 85 ? 29.445 -12.697 -16.625 1.00 86.50 85 LEU A O 1
ATOM 650 N N . ASP A 1 86 ? 30.620 -11.112 -15.550 1.00 85.94 86 ASP A N 1
ATOM 651 C CA . ASP A 1 86 ? 30.064 -9.978 -16.293 1.00 85.94 86 ASP A CA 1
ATOM 652 C C . ASP A 1 86 ? 30.490 -10.007 -17.768 1.00 85.94 86 ASP A C 1
ATOM 654 O O . ASP A 1 86 ? 29.667 -9.791 -18.657 1.00 85.94 86 ASP A O 1
ATOM 658 N N . ALA A 1 87 ? 31.733 -10.404 -18.060 1.00 87.19 87 ALA A N 1
ATOM 659 C CA . ALA A 1 87 ? 32.208 -10.568 -19.433 1.00 87.19 87 ALA A CA 1
ATOM 660 C C . ALA A 1 87 ? 31.375 -11.587 -20.235 1.00 87.19 87 ALA A C 1
ATOM 662 O O . ALA A 1 87 ? 31.077 -11.338 -21.403 1.00 87.19 87 ALA A O 1
ATOM 663 N N . ILE A 1 88 ? 30.930 -12.690 -19.613 1.00 85.19 88 ILE A N 1
ATOM 664 C CA . ILE A 1 88 ? 30.032 -13.673 -20.253 1.00 85.19 88 ILE A CA 1
ATOM 665 C C . ILE A 1 88 ? 28.699 -13.008 -20.637 1.00 85.19 88 ILE A C 1
ATOM 667 O O . ILE A 1 88 ? 28.189 -13.209 -21.743 1.00 85.19 88 ILE A O 1
ATOM 671 N N . TYR A 1 89 ? 28.140 -12.187 -19.744 1.00 87.25 89 TYR A N 1
ATOM 672 C CA . TYR A 1 89 ? 26.903 -11.451 -20.005 1.00 87.25 89 TYR A CA 1
ATOM 673 C C . TYR A 1 89 ? 27.081 -10.402 -21.114 1.00 87.25 89 TYR A C 1
ATOM 675 O O . TYR A 1 89 ? 26.282 -10.344 -22.051 1.00 87.25 89 TYR A O 1
ATOM 683 N N . LEU A 1 90 ? 28.147 -9.599 -21.054 1.00 87.62 90 LEU A N 1
ATOM 684 C CA . LEU A 1 90 ? 28.446 -8.572 -22.053 1.00 87.62 90 LEU A CA 1
ATOM 685 C C . LEU A 1 90 ? 28.711 -9.175 -23.438 1.00 87.62 90 LEU A C 1
ATOM 687 O O . LEU A 1 90 ? 28.218 -8.643 -24.433 1.00 87.62 90 LEU A O 1
ATOM 691 N N . GLN A 1 91 ? 29.399 -10.316 -23.512 1.00 88.25 91 GLN A N 1
ATOM 692 C CA . GLN A 1 91 ? 29.613 -11.047 -24.762 1.00 88.25 91 GLN A CA 1
ATOM 693 C C . GLN A 1 91 ? 28.286 -11.509 -25.380 1.00 88.25 91 GLN A C 1
ATOM 695 O O . GLN A 1 91 ? 28.071 -11.355 -26.582 1.00 88.25 91 GLN A O 1
ATOM 700 N N . ALA A 1 92 ? 27.364 -12.031 -24.568 1.00 86.88 92 ALA A N 1
ATOM 701 C CA . ALA A 1 92 ? 26.033 -12.415 -25.034 1.00 86.88 92 ALA A CA 1
ATOM 702 C C . ALA A 1 92 ? 25.146 -11.210 -25.387 1.00 86.88 92 ALA A C 1
ATOM 704 O O . ALA A 1 92 ? 24.243 -11.335 -26.215 1.00 86.88 92 ALA A O 1
ATOM 705 N N . LYS A 1 93 ? 25.405 -10.034 -24.811 1.00 88.44 93 LYS A N 1
ATOM 706 C CA . LYS A 1 93 ? 24.722 -8.784 -25.165 1.00 88.44 93 LYS A CA 1
ATOM 707 C C . LYS A 1 93 ? 25.243 -8.186 -26.480 1.00 88.44 93 LYS A C 1
ATOM 709 O O . LYS A 1 93 ? 24.476 -7.570 -27.215 1.00 88.44 93 LYS A O 1
ATOM 714 N N . ALA A 1 94 ? 26.524 -8.371 -26.793 1.00 88.25 94 ALA A N 1
ATOM 715 C CA . ALA A 1 94 ? 27.187 -7.745 -27.936 1.00 88.25 94 ALA A CA 1
ATOM 716 C C . ALA A 1 94 ? 26.579 -8.176 -29.284 1.00 88.25 94 ALA A C 1
ATOM 718 O O . ALA A 1 94 ? 26.654 -9.346 -29.657 1.00 88.25 94 ALA A O 1
ATOM 719 N N . GLY A 1 95 ? 25.992 -7.239 -30.030 1.00 78.06 95 GLY A N 1
ATOM 720 C CA . GLY A 1 95 ? 25.320 -7.510 -31.309 1.00 78.06 95 GLY A CA 1
ATOM 721 C C . GLY A 1 95 ? 23.802 -7.696 -31.211 1.00 78.06 95 GLY A C 1
ATOM 722 O O . GLY A 1 95 ? 23.159 -7.912 -32.233 1.00 78.06 95 GLY A O 1
ATOM 723 N N . LEU A 1 96 ? 23.216 -7.585 -30.014 1.00 85.12 96 LEU A N 1
ATOM 724 C CA . LEU A 1 96 ? 21.773 -7.383 -29.870 1.00 85.12 96 LEU A CA 1
ATOM 725 C C . LEU A 1 96 ? 21.412 -5.906 -30.120 1.00 85.12 96 LEU A C 1
ATOM 727 O O . LEU A 1 96 ? 22.232 -5.026 -29.839 1.00 85.12 96 LEU A O 1
ATOM 731 N N . PRO A 1 97 ? 20.199 -5.616 -30.627 1.00 81.88 97 PRO A N 1
ATOM 732 C CA . PRO A 1 97 ? 19.756 -4.246 -30.859 1.00 81.88 97 PRO A CA 1
ATOM 733 C C . PRO A 1 97 ? 19.703 -3.437 -29.556 1.00 81.88 97 PRO A C 1
ATOM 735 O O . PRO A 1 97 ? 19.519 -3.979 -28.459 1.00 81.88 97 PRO A O 1
ATOM 738 N N . ALA A 1 98 ? 19.836 -2.115 -29.679 1.00 76.06 98 ALA A N 1
ATOM 739 C CA . ALA A 1 98 ? 19.626 -1.206 -28.559 1.00 76.06 98 ALA A CA 1
ATOM 740 C C . ALA A 1 98 ? 18.206 -1.405 -27.993 1.00 76.06 98 ALA A C 1
ATOM 742 O O . ALA A 1 98 ? 17.232 -1.399 -28.739 1.00 76.06 98 ALA A O 1
ATOM 743 N N . GLY A 1 99 ? 18.096 -1.632 -26.680 1.00 72.75 99 GLY A N 1
ATOM 744 C CA . GLY A 1 99 ? 16.821 -1.934 -26.013 1.00 72.75 99 GLY A CA 1
ATOM 745 C C . GLY A 1 99 ? 16.483 -3.423 -25.866 1.00 72.75 99 GLY A C 1
ATOM 746 O O . GLY A 1 99 ? 15.457 -3.737 -25.268 1.00 72.75 99 GLY A O 1
ATOM 747 N N . ALA A 1 100 ? 17.337 -4.342 -26.339 1.00 76.19 100 ALA A N 1
ATOM 748 C CA . ALA A 1 100 ? 17.150 -5.775 -26.111 1.00 76.19 100 ALA A CA 1
ATOM 749 C C . ALA A 1 100 ? 16.970 -6.095 -24.618 1.00 76.19 100 ALA A C 1
ATOM 751 O O . ALA A 1 100 ? 17.700 -5.591 -23.753 1.00 76.19 100 ALA A O 1
ATOM 752 N N . SER A 1 101 ? 15.986 -6.941 -24.312 1.00 83.81 101 SER A N 1
ATOM 753 C CA . SER A 1 101 ? 15.664 -7.282 -22.934 1.00 83.81 101 SER A CA 1
ATOM 754 C C . SER A 1 101 ? 16.746 -8.184 -22.343 1.00 83.81 101 SER A C 1
ATOM 756 O O . SER A 1 101 ? 17.426 -8.935 -23.046 1.00 83.81 101 SER A O 1
ATOM 758 N N . TYR A 1 102 ? 16.874 -8.192 -21.014 1.00 78.50 102 TYR A N 1
ATOM 759 C CA . TYR A 1 102 ? 17.789 -9.130 -20.357 1.00 78.50 102 TYR A CA 1
ATOM 760 C C . TYR A 1 102 ? 17.438 -10.590 -20.693 1.00 78.50 102 TYR A C 1
ATOM 762 O O . TYR A 1 102 ? 18.329 -11.427 -20.741 1.00 78.50 102 TYR A O 1
ATOM 770 N N . ARG A 1 103 ? 16.164 -10.909 -20.979 1.00 82.50 103 ARG A N 1
ATOM 771 C CA . ARG A 1 103 ? 15.748 -12.262 -21.376 1.00 82.50 103 ARG A CA 1
ATOM 772 C C . ARG A 1 103 ? 16.363 -12.679 -22.708 1.00 82.50 103 ARG A C 1
ATOM 774 O O . ARG A 1 103 ? 16.756 -13.835 -22.822 1.00 82.50 103 ARG A O 1
ATOM 781 N N . ASP A 1 104 ? 16.511 -11.754 -23.652 1.00 84.12 104 ASP A N 1
ATOM 782 C CA . ASP A 1 104 ? 17.148 -12.011 -24.950 1.00 84.12 104 ASP A CA 1
ATOM 783 C C . ASP A 1 104 ? 18.639 -12.310 -24.771 1.00 84.12 104 ASP A C 1
ATOM 785 O O . ASP A 1 104 ? 19.164 -13.273 -25.334 1.00 84.12 104 ASP A O 1
ATOM 789 N N . VAL A 1 105 ? 19.299 -11.554 -23.887 1.00 84.44 105 VAL A N 1
ATOM 790 C CA . VAL A 1 105 ? 20.693 -11.807 -23.499 1.00 84.44 105 VAL A CA 1
ATOM 791 C C . VAL A 1 105 ? 20.831 -13.184 -22.847 1.00 84.44 105 VAL A C 1
ATOM 793 O O . VAL A 1 105 ? 21.700 -13.957 -23.239 1.00 84.44 105 VAL A O 1
ATOM 796 N N . LEU A 1 106 ? 19.951 -13.539 -21.901 1.00 85.69 106 LEU A N 1
ATOM 797 C CA . LEU A 1 106 ? 19.973 -14.851 -21.242 1.00 85.69 106 LEU A CA 1
ATOM 798 C C . LEU A 1 106 ? 19.713 -15.999 -22.225 1.00 85.69 106 LEU A C 1
ATOM 800 O O . LEU A 1 106 ? 20.361 -17.038 -22.134 1.00 85.69 106 LEU A O 1
ATOM 804 N N . SER A 1 107 ? 18.795 -15.826 -23.179 1.00 83.69 107 SER A N 1
ATOM 805 C CA . SER A 1 107 ? 18.563 -16.798 -24.254 1.00 83.69 107 SER A CA 1
ATOM 806 C C . SER A 1 107 ? 19.816 -17.005 -25.101 1.00 83.69 107 SER A C 1
ATOM 808 O O . SER A 1 107 ? 20.164 -18.142 -25.413 1.00 83.69 107 SER A O 1
ATOM 810 N N . ARG A 1 108 ? 20.558 -15.933 -25.392 1.00 85.50 108 ARG A N 1
ATOM 811 C CA . ARG A 1 108 ? 21.829 -16.031 -26.112 1.00 85.50 108 ARG A CA 1
ATOM 812 C C . ARG A 1 108 ? 22.954 -16.630 -25.265 1.00 85.50 108 ARG A C 1
ATOM 814 O O . ARG A 1 108 ? 23.734 -17.415 -25.787 1.00 85.50 108 ARG A O 1
ATOM 821 N N . MET A 1 109 ? 23.007 -16.351 -23.961 1.00 86.38 109 MET A N 1
ATOM 822 C CA . MET A 1 109 ? 23.938 -17.020 -23.037 1.00 86.38 109 MET A CA 1
ATOM 823 C C . MET A 1 109 ? 23.719 -18.536 -23.025 1.00 86.38 109 MET A C 1
ATOM 825 O O . MET A 1 109 ? 24.686 -19.290 -23.059 1.00 86.38 109 MET A O 1
ATOM 829 N N . ARG A 1 110 ? 22.457 -18.990 -23.034 1.00 85.25 110 ARG A N 1
ATOM 830 C CA . ARG A 1 110 ? 22.122 -20.420 -23.141 1.00 85.25 110 ARG A CA 1
ATOM 831 C C . ARG A 1 110 ? 22.598 -21.019 -24.464 1.00 85.25 110 ARG A C 1
ATOM 833 O O . ARG A 1 110 ? 23.121 -22.125 -24.466 1.00 85.25 110 ARG A O 1
ATOM 840 N N . ALA A 1 111 ? 22.439 -20.286 -25.567 1.00 82.94 111 ALA A N 1
ATOM 841 C CA . ALA A 1 111 ? 22.841 -20.739 -26.898 1.00 82.94 111 ALA A CA 1
ATOM 842 C C . ALA A 1 111 ? 24.369 -20.780 -27.094 1.00 82.94 111 ALA A C 1
ATOM 844 O O . ALA A 1 111 ? 24.874 -21.682 -27.754 1.00 82.94 111 ALA A O 1
ATOM 845 N N . ASN A 1 112 ? 25.107 -19.834 -26.505 1.00 81.31 112 ASN A N 1
ATOM 846 C CA . ASN A 1 112 ? 26.566 -19.734 -26.629 1.00 81.31 112 ASN A CA 1
ATOM 847 C C . ASN A 1 112 ? 27.327 -20.803 -25.816 1.00 81.31 112 ASN A C 1
ATOM 849 O O . ASN A 1 112 ? 28.523 -20.995 -26.035 1.00 81.31 112 ASN A O 1
ATOM 853 N N . GLY A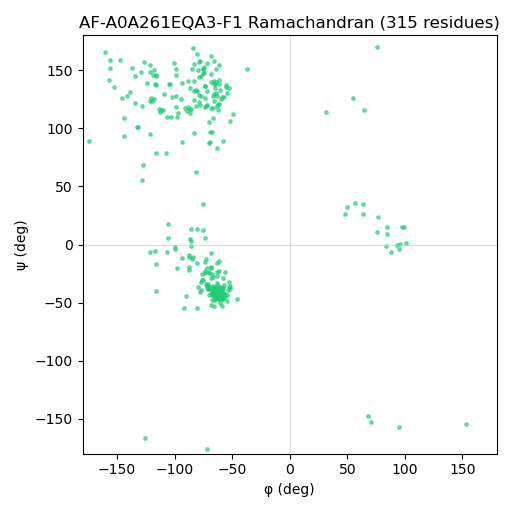 1 113 ? 26.657 -21.486 -24.881 1.00 69.81 113 GLY A N 1
ATOM 854 C CA . GLY A 1 113 ? 27.282 -22.435 -23.959 1.00 69.81 113 GLY A CA 1
ATOM 855 C C . GLY A 1 113 ? 28.067 -21.758 -22.824 1.00 69.81 113 GLY A C 1
ATOM 856 O O . GLY A 1 113 ? 28.265 -20.546 -22.804 1.00 69.81 113 GLY A O 1
ATOM 857 N N . GLY A 1 114 ? 28.489 -22.544 -21.826 1.00 67.75 114 GLY A N 1
ATOM 858 C CA . GLY A 1 114 ? 29.226 -22.051 -20.646 1.00 67.75 114 GLY A CA 1
ATOM 859 C C . GLY A 1 114 ? 28.364 -21.739 -19.414 1.00 67.75 114 GLY A C 1
ATOM 860 O O . GLY A 1 114 ? 28.899 -21.458 -18.344 1.00 67.75 114 GLY A O 1
ATOM 861 N N . VAL A 1 115 ? 27.043 -21.857 -19.542 1.00 76.62 115 VAL A N 1
ATOM 862 C CA . VAL A 1 115 ? 26.067 -21.878 -18.443 1.00 76.62 115 VAL A CA 1
ATOM 863 C C . VAL A 1 115 ? 25.157 -23.092 -18.625 1.00 76.62 115 VAL A C 1
ATOM 865 O O . VAL A 1 115 ? 24.907 -23.501 -19.757 1.00 76.62 115 VAL A O 1
ATOM 868 N N . ALA A 1 116 ? 24.663 -23.682 -17.537 1.00 69.06 116 ALA A N 1
ATOM 869 C CA . ALA A 1 116 ? 23.683 -24.766 -17.601 1.00 69.06 116 ALA A CA 1
ATOM 870 C C . ALA A 1 116 ? 22.500 -24.430 -16.707 1.00 69.06 116 ALA A C 1
ATOM 872 O O . ALA A 1 116 ? 22.637 -24.251 -15.495 1.00 69.06 116 ALA A O 1
ATOM 873 N N . ASP A 1 117 ? 21.334 -24.342 -17.329 1.00 67.56 117 ASP A N 1
ATOM 874 C CA . ASP A 1 117 ? 20.081 -24.268 -16.603 1.00 67.56 117 ASP A CA 1
ATOM 875 C C . ASP A 1 117 ? 19.725 -25.675 -16.110 1.00 67.56 117 ASP A C 1
ATOM 877 O O . ASP A 1 117 ? 20.003 -26.680 -16.768 1.00 67.56 117 ASP A O 1
ATOM 881 N N . SER A 1 118 ? 19.116 -25.763 -14.933 1.00 53.44 118 SER A N 1
ATOM 882 C CA . SER A 1 118 ? 18.570 -27.038 -14.470 1.00 53.44 118 SER A CA 1
ATOM 883 C C . SER A 1 118 ? 17.282 -27.382 -15.222 1.00 53.44 118 SER A C 1
ATOM 885 O O . SER A 1 118 ? 16.598 -26.464 -15.685 1.00 53.44 118 SER A O 1
ATOM 887 N N . PRO A 1 119 ? 16.935 -28.676 -15.366 1.00 46.84 119 PRO A N 1
ATOM 888 C CA . PRO A 1 119 ? 15.757 -29.079 -16.122 1.00 46.84 119 PRO A CA 1
ATOM 889 C C . PRO A 1 119 ? 14.497 -28.394 -15.584 1.00 46.84 119 PRO A C 1
ATOM 891 O O . PRO A 1 119 ? 14.281 -28.296 -14.374 1.00 46.84 119 PRO A O 1
ATOM 894 N N . ALA A 1 120 ? 13.672 -27.892 -16.504 1.00 42.75 120 ALA A N 1
ATOM 895 C CA . ALA A 1 120 ? 12.408 -27.257 -16.169 1.00 42.75 120 ALA A CA 1
ATOM 896 C C . ALA A 1 120 ? 11.441 -28.292 -15.572 1.00 42.75 120 ALA A C 1
ATOM 898 O O . ALA A 1 120 ? 11.208 -29.346 -16.162 1.00 42.75 120 ALA A O 1
ATOM 899 N N . VAL A 1 121 ? 10.848 -27.978 -14.420 1.00 36.25 121 VAL A N 1
ATOM 900 C CA . VAL A 1 121 ? 9.736 -28.761 -13.863 1.00 36.25 121 VAL A CA 1
ATOM 901 C C . VAL A 1 121 ? 8.438 -28.289 -14.532 1.00 36.25 121 VAL A C 1
ATOM 903 O O . VAL A 1 121 ? 8.204 -27.075 -14.576 1.00 36.25 121 VAL A O 1
ATOM 906 N N . PRO A 1 122 ? 7.559 -29.184 -15.021 1.00 29.34 122 PRO A N 1
ATOM 907 C CA . PRO A 1 122 ? 6.246 -28.780 -15.511 1.00 29.34 122 PRO A CA 1
ATOM 908 C C . PRO A 1 122 ? 5.440 -28.179 -14.348 1.00 29.34 122 PRO A C 1
ATOM 910 O O . PRO A 1 122 ? 5.210 -28.846 -13.344 1.00 29.34 122 PRO A O 1
ATOM 913 N N . GLY A 1 123 ? 5.034 -26.910 -14.461 1.00 36.16 123 GLY A N 1
ATOM 914 C CA . GLY A 1 123 ? 4.157 -26.241 -13.483 1.00 36.16 123 GLY A CA 1
ATOM 915 C C . GLY A 1 123 ? 4.827 -25.294 -12.475 1.00 36.16 123 GLY A C 1
ATOM 916 O O . GLY A 1 123 ? 4.131 -24.696 -11.658 1.00 36.16 123 GLY A O 1
ATOM 917 N N . GLY A 1 124 ? 6.145 -25.086 -12.534 1.00 30.16 124 GLY A N 1
ATOM 918 C CA . GLY A 1 124 ? 6.849 -24.116 -11.685 1.00 30.16 124 GLY A CA 1
ATOM 919 C C . GLY A 1 124 ? 7.012 -22.756 -12.362 1.00 30.16 124 GLY A C 1
ATOM 920 O O . GLY A 1 124 ? 8.017 -22.516 -13.027 1.00 30.16 124 GLY A O 1
ATOM 921 N N . GLY A 1 125 ? 6.035 -21.859 -12.207 1.00 32.03 125 GLY A N 1
ATOM 922 C CA . GLY A 1 125 ? 6.116 -20.489 -12.719 1.00 32.03 125 GLY A CA 1
ATOM 923 C C . GLY A 1 125 ? 7.371 -19.759 -12.225 1.00 32.03 125 GLY A C 1
ATOM 924 O O . GLY A 1 125 ? 7.664 -19.739 -11.031 1.00 32.03 125 GLY A O 1
ATOM 925 N N . SER A 1 126 ? 8.103 -19.148 -13.157 1.00 34.75 126 SER A N 1
ATOM 926 C CA . SER A 1 126 ? 9.296 -18.329 -12.930 1.00 34.75 126 SER A CA 1
ATOM 927 C C . SER A 1 126 ? 8.990 -17.141 -12.004 1.00 34.75 126 SER A C 1
ATOM 929 O O . SER A 1 126 ? 8.589 -16.065 -12.453 1.00 34.75 126 SER A O 1
ATOM 931 N N . GLY A 1 127 ? 9.138 -17.347 -10.698 1.00 35.28 127 GLY A N 1
ATOM 932 C CA . GLY A 1 127 ? 8.864 -16.368 -9.653 1.00 35.28 127 GLY A CA 1
ATOM 933 C C . GLY A 1 127 ? 10.144 -15.832 -9.028 1.00 35.28 127 GLY A C 1
ATOM 934 O O . GLY A 1 127 ? 10.499 -16.225 -7.926 1.00 35.28 127 GLY A O 1
ATOM 935 N N . GLY A 1 128 ? 10.810 -14.896 -9.703 1.00 31.45 128 GLY A N 1
ATOM 936 C CA . GLY A 1 128 ? 11.934 -14.148 -9.142 1.00 31.45 128 GLY A CA 1
ATOM 937 C C . GLY A 1 128 ? 11.932 -12.703 -9.639 1.00 31.45 128 GLY A C 1
ATOM 938 O O . GLY A 1 128 ? 12.198 -12.459 -10.813 1.00 31.45 128 GLY A O 1
ATOM 939 N N . LYS A 1 129 ? 11.613 -11.740 -8.763 1.00 31.11 129 LYS A N 1
ATOM 940 C CA . LYS A 1 129 ? 11.662 -10.293 -9.063 1.00 31.11 129 LYS A CA 1
ATOM 941 C C . LYS A 1 129 ? 13.112 -9.857 -9.363 1.00 31.11 129 LYS A C 1
ATOM 943 O O . LYS A 1 129 ? 13.987 -10.155 -8.550 1.00 31.11 129 LYS A O 1
ATOM 948 N N . PRO A 1 130 ? 13.383 -9.133 -10.467 1.00 36.66 130 PRO A N 1
ATOM 949 C CA . PRO A 1 130 ? 14.709 -8.582 -10.752 1.00 36.66 130 PRO A CA 1
ATOM 950 C C . PRO A 1 130 ? 15.015 -7.339 -9.882 1.00 36.66 130 PRO A C 1
ATOM 952 O O . PRO A 1 130 ? 14.095 -6.569 -9.598 1.00 36.66 130 PRO A O 1
ATOM 955 N N . PRO A 1 131 ? 16.283 -7.079 -9.493 1.00 36.09 131 PRO A N 1
ATOM 956 C CA . PRO A 1 131 ? 16.688 -5.810 -8.885 1.00 36.09 131 PRO A CA 1
ATOM 957 C C . PRO A 1 131 ? 16.874 -4.713 -9.947 1.00 36.09 131 PRO A C 1
ATOM 959 O O . PRO A 1 131 ? 17.384 -4.981 -11.039 1.00 36.09 131 PRO A O 1
ATOM 962 N N . LYS A 1 132 ? 16.508 -3.478 -9.580 1.00 29.03 132 LYS A N 1
ATOM 963 C CA . LYS A 1 132 ? 16.555 -2.235 -10.378 1.00 29.03 132 LYS A CA 1
ATOM 964 C C . LYS A 1 132 ? 18.000 -1.875 -10.812 1.00 29.03 132 LYS A C 1
ATOM 966 O O . LYS A 1 132 ? 18.904 -2.016 -9.988 1.00 29.03 132 LYS A O 1
ATOM 971 N N . PRO A 1 133 ? 18.249 -1.427 -12.061 1.00 31.44 133 PRO A N 1
ATOM 972 C CA . PRO A 1 133 ? 19.581 -1.001 -12.511 1.00 31.44 133 PRO A CA 1
ATOM 973 C C . PRO A 1 133 ? 19.933 0.426 -12.028 1.00 31.44 133 PRO A C 1
ATOM 975 O O . PRO A 1 133 ? 19.017 1.206 -11.746 1.00 31.44 133 PRO A O 1
ATOM 978 N N . PRO A 1 134 ? 21.231 0.790 -11.931 1.00 30.03 134 PRO A N 1
ATOM 979 C CA . PRO A 1 134 ? 21.658 2.141 -11.566 1.00 30.03 134 PRO A CA 1
ATOM 980 C C . PRO A 1 134 ? 21.465 3.137 -12.725 1.00 30.03 134 PRO A C 1
ATOM 982 O O . PRO A 1 134 ? 21.583 2.777 -13.896 1.00 30.03 134 PRO A O 1
ATOM 985 N N . LYS A 1 135 ? 21.166 4.398 -12.379 1.00 37.88 135 LYS A N 1
ATOM 986 C CA . LYS A 1 135 ? 21.068 5.542 -13.305 1.00 37.88 135 LYS A CA 1
ATOM 987 C C . LYS A 1 135 ? 22.430 5.851 -13.950 1.00 37.88 135 LYS A C 1
ATOM 989 O O . LYS A 1 135 ? 23.428 5.909 -13.239 1.00 37.88 135 LYS A O 1
ATOM 994 N N . GLY A 1 136 ? 22.428 6.148 -15.254 1.00 27.80 136 GLY A N 1
ATOM 995 C CA . GLY A 1 136 ? 23.582 6.680 -15.994 1.00 27.80 136 GLY A CA 1
ATOM 996 C C . GLY A 1 136 ? 23.281 7.057 -17.456 1.00 27.80 136 GLY A C 1
ATOM 997 O O . GLY A 1 136 ? 23.387 6.218 -18.338 1.00 27.80 136 GLY A O 1
ATOM 998 N N . THR A 1 137 ? 22.863 8.315 -17.639 1.00 36.06 137 THR A N 1
ATOM 999 C CA . THR A 1 137 ? 22.993 9.274 -18.770 1.00 36.06 137 THR A CA 1
ATOM 1000 C C . THR A 1 137 ? 23.043 8.848 -20.257 1.00 36.06 137 THR A C 1
ATOM 1002 O O . THR A 1 137 ? 24.055 8.365 -20.750 1.00 36.06 137 THR A O 1
ATOM 1005 N N . ALA A 1 138 ? 21.968 9.265 -20.948 1.00 37.53 138 ALA A N 1
ATOM 1006 C CA . ALA A 1 138 ? 21.864 10.086 -22.172 1.00 37.53 138 ALA A CA 1
ATOM 1007 C C . ALA A 1 138 ? 22.419 9.611 -23.536 1.00 37.53 138 ALA A C 1
ATOM 1009 O O . ALA A 1 138 ? 23.621 9.634 -23.784 1.00 37.53 138 ALA A O 1
ATOM 1010 N N . ALA A 1 139 ? 21.491 9.415 -24.486 1.00 27.23 139 ALA A N 1
ATOM 1011 C CA . ALA A 1 139 ? 21.650 9.819 -25.885 1.00 27.23 139 ALA A CA 1
ATOM 1012 C C . ALA A 1 139 ? 20.292 10.256 -26.487 1.00 27.23 139 ALA A C 1
ATOM 1014 O O . ALA A 1 139 ? 19.337 9.490 -26.434 1.00 27.23 139 ALA A O 1
ATOM 1015 N N . ALA A 1 140 ? 20.296 11.477 -27.046 1.00 30.06 140 ALA A N 1
ATOM 1016 C CA . ALA A 1 140 ? 19.348 12.167 -27.942 1.00 30.06 140 ALA A CA 1
ATOM 1017 C C . ALA A 1 140 ? 17.861 12.309 -27.532 1.00 30.06 140 ALA A C 1
ATOM 1019 O O . ALA A 1 140 ? 17.169 11.344 -27.235 1.00 30.06 140 ALA A O 1
ATOM 1020 N N . ALA A 1 141 ? 17.397 13.565 -27.548 1.00 40.22 141 ALA A N 1
ATOM 1021 C CA . ALA A 1 141 ? 16.126 14.037 -27.003 1.00 40.22 141 ALA A CA 1
ATOM 1022 C C . ALA A 1 141 ? 14.887 13.423 -27.686 1.00 40.22 141 ALA A C 1
ATOM 1024 O O . ALA A 1 141 ? 14.780 13.510 -28.912 1.00 40.22 141 ALA A O 1
ATOM 1025 N N . PRO A 1 142 ? 13.941 12.858 -26.916 1.00 35.78 142 PRO A N 1
ATOM 1026 C CA . PRO A 1 142 ? 12.610 12.551 -27.409 1.00 35.78 142 PRO A CA 1
ATOM 1027 C C . PRO A 1 142 ? 11.696 13.787 -27.310 1.00 35.78 142 PRO A C 1
ATOM 1029 O O . PRO A 1 142 ? 11.874 14.647 -26.446 1.00 35.78 142 PRO A O 1
ATOM 1032 N N . GLU A 1 143 ? 10.726 13.847 -28.223 1.00 42.69 143 GLU A N 1
ATOM 1033 C CA . GLU A 1 143 ? 9.464 14.607 -28.139 1.00 42.69 143 GLU A CA 1
ATOM 1034 C C . GLU A 1 143 ? 8.898 14.608 -26.698 1.00 42.69 143 GLU A C 1
ATOM 1036 O O . GLU A 1 143 ? 9.175 13.653 -25.968 1.00 42.69 143 GLU A O 1
ATOM 1041 N N . PRO A 1 144 ? 8.149 15.645 -26.254 1.00 45.25 144 PRO A N 1
ATOM 1042 C CA . PRO A 1 144 ? 7.845 15.872 -24.837 1.00 45.25 144 PRO A CA 1
ATOM 1043 C C . PRO A 1 144 ? 7.330 14.597 -24.155 1.00 45.25 144 PRO A C 1
ATOM 1045 O O . PRO A 1 144 ? 6.262 14.096 -24.493 1.00 45.25 144 PRO A O 1
ATOM 1048 N N . ASP A 1 145 ? 8.143 14.073 -23.228 1.00 56.34 145 ASP A N 1
ATOM 1049 C CA . ASP A 1 145 ? 7.913 12.847 -22.455 1.00 56.34 145 ASP A CA 1
ATOM 1050 C C . ASP A 1 145 ? 6.521 12.907 -21.801 1.00 56.34 145 ASP A C 1
ATOM 1052 O O . ASP A 1 145 ? 6.313 13.638 -20.828 1.00 56.34 145 ASP A O 1
ATOM 1056 N N . GLU A 1 146 ? 5.560 12.140 -22.317 1.00 57.88 146 GLU A N 1
ATOM 1057 C CA . GLU A 1 146 ? 4.300 11.924 -21.608 1.00 57.88 146 GLU A CA 1
ATOM 1058 C C . GLU A 1 146 ? 4.604 11.258 -20.247 1.00 57.88 146 GLU A C 1
ATOM 1060 O O . GLU A 1 146 ? 5.405 10.313 -20.183 1.00 57.88 146 GLU A O 1
ATOM 1065 N N . PRO A 1 147 ? 4.016 11.737 -19.133 1.00 69.19 147 PRO A N 1
ATOM 1066 C CA . PRO A 1 147 ? 4.307 11.203 -17.808 1.00 69.19 147 PRO A CA 1
ATOM 1067 C C . PRO A 1 147 ? 3.933 9.718 -17.722 1.00 69.19 147 PRO A C 1
ATOM 1069 O O . PRO A 1 147 ? 2.778 9.346 -17.901 1.00 69.19 147 PRO A O 1
ATOM 1072 N N . LYS A 1 148 ? 4.900 8.852 -17.411 1.00 81.50 148 LYS A N 1
ATOM 1073 C CA . LYS A 1 148 ? 4.636 7.416 -17.234 1.00 81.50 148 LYS A CA 1
ATOM 1074 C C . LYS A 1 148 ? 4.093 7.120 -15.849 1.00 81.50 148 LYS A C 1
ATOM 1076 O O . LYS A 1 148 ? 4.692 7.533 -14.850 1.00 81.50 148 LYS A O 1
ATOM 1081 N N . VAL A 1 149 ? 3.028 6.329 -15.789 1.00 83.00 149 VAL A N 1
ATOM 1082 C CA . VAL A 1 149 ? 2.406 5.941 -14.525 1.00 83.00 149 VAL A CA 1
ATOM 1083 C C . VAL A 1 149 ? 3.246 4.858 -13.842 1.00 83.00 149 VAL A C 1
ATOM 1085 O O . VAL A 1 149 ? 3.639 3.863 -14.462 1.00 83.00 149 VAL A O 1
ATOM 1088 N N . PRO A 1 150 ? 3.624 5.045 -12.565 1.00 77.31 150 PRO A N 1
ATOM 1089 C CA . PRO A 1 150 ? 4.389 4.049 -11.845 1.00 77.31 150 PRO A CA 1
AT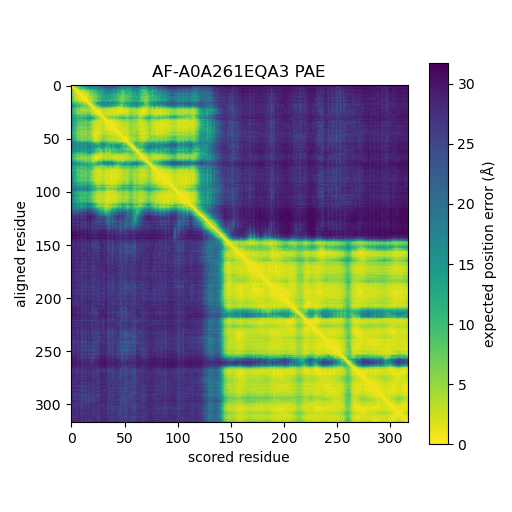OM 1090 C C . PRO A 1 150 ? 3.508 2.839 -11.516 1.00 77.31 150 PRO A C 1
ATOM 1092 O O . PRO A 1 150 ? 2.430 2.960 -10.945 1.00 77.31 150 PRO A O 1
ATOM 1095 N N . HIS A 1 151 ? 4.020 1.641 -11.799 1.00 72.81 151 HIS A N 1
ATOM 1096 C CA . HIS A 1 151 ? 3.351 0.386 -11.458 1.00 72.81 151 HIS A CA 1
ATOM 1097 C C . HIS A 1 151 ? 4.081 -0.335 -10.332 1.00 72.81 151 HIS A C 1
ATOM 1099 O O . HIS A 1 151 ? 5.296 -0.575 -10.383 1.00 72.81 151 HIS A O 1
ATOM 1105 N N . SER A 1 152 ? 3.329 -0.723 -9.303 1.00 65.69 152 SER A N 1
ATOM 1106 C CA . SER A 1 152 ? 3.897 -1.456 -8.178 1.00 65.69 152 SER A CA 1
ATOM 1107 C C . SER A 1 152 ? 4.215 -2.909 -8.566 1.00 65.69 152 SER A C 1
ATOM 1109 O O . SER A 1 152 ? 3.404 -3.596 -9.192 1.00 65.69 152 SER A O 1
ATOM 1111 N N . PRO A 1 153 ? 5.375 -3.469 -8.179 1.00 62.31 153 PRO A N 1
ATOM 1112 C CA . PRO A 1 153 ? 5.680 -4.849 -8.529 1.00 62.31 153 PRO A CA 1
ATOM 1113 C C . PRO A 1 153 ? 4.728 -5.837 -7.822 1.00 62.31 153 PRO A C 1
ATOM 1115 O O . PRO A 1 153 ? 4.862 -6.090 -6.621 1.00 62.31 153 PRO A O 1
ATOM 1118 N N . GLY A 1 154 ? 3.817 -6.454 -8.580 1.00 69.69 154 GLY A N 1
ATOM 1119 C CA . GLY A 1 154 ? 2.734 -7.297 -8.054 1.00 69.69 154 GLY A CA 1
ATOM 1120 C C . GLY A 1 154 ? 1.388 -6.578 -7.913 1.00 69.69 154 GLY A C 1
ATOM 1121 O O . GLY A 1 154 ? 0.509 -7.111 -7.245 1.00 69.69 154 GLY A O 1
ATOM 1122 N N . GLU A 1 155 ? 1.228 -5.410 -8.537 1.00 74.81 155 GLU A N 1
ATOM 1123 C CA . GLU A 1 155 ? -0.005 -4.613 -8.560 1.00 74.81 155 GLU A CA 1
ATOM 1124 C C . GLU A 1 155 ? -1.240 -5.407 -8.994 1.00 74.81 155 GLU A C 1
ATOM 1126 O O . GLU A 1 155 ? -2.287 -5.282 -8.374 1.00 74.81 155 GLU A O 1
ATOM 1131 N N . SER A 1 156 ? -1.102 -6.347 -9.933 1.00 79.06 156 SER A N 1
ATOM 1132 C CA . SER A 1 156 ? -2.192 -7.256 -10.325 1.00 79.06 156 SER A CA 1
ATOM 1133 C C . SER A 1 156 ? -2.716 -8.159 -9.196 1.00 79.06 156 SER A C 1
ATOM 1135 O O . SER A 1 156 ? -3.768 -8.779 -9.334 1.00 79.06 156 SER A O 1
ATOM 1137 N N . ARG A 1 157 ? -1.988 -8.274 -8.076 1.00 86.94 157 ARG A N 1
ATOM 1138 C CA . ARG A 1 157 ? -2.421 -9.009 -6.876 1.00 86.94 157 ARG A CA 1
ATOM 1139 C C . ARG A 1 157 ? -3.111 -8.113 -5.851 1.00 86.94 157 ARG A C 1
ATOM 1141 O O . ARG A 1 157 ? -3.647 -8.648 -4.879 1.00 86.94 157 ARG A O 1
ATOM 1148 N N . ILE A 1 158 ? -3.043 -6.790 -6.008 1.00 90.25 158 ILE A N 1
ATOM 1149 C CA . ILE A 1 158 ? -3.742 -5.844 -5.136 1.00 90.25 158 ILE A CA 1
ATOM 1150 C C . ILE A 1 158 ? -5.241 -6.056 -5.333 1.00 90.25 158 ILE A C 1
ATOM 1152 O O . ILE A 1 158 ? -5.720 -6.232 -6.451 1.00 90.25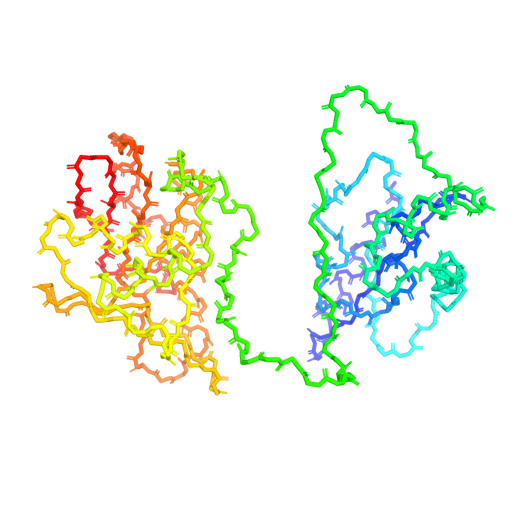 158 ILE A O 1
ATOM 1156 N N . LEU A 1 159 ? -5.978 -6.114 -4.227 1.00 90.25 159 LEU A N 1
ATOM 1157 C CA . LEU A 1 159 ? -7.381 -6.503 -4.242 1.00 90.25 159 LEU A CA 1
ATOM 1158 C C . LEU A 1 159 ? -8.259 -5.482 -4.977 1.00 90.25 159 LEU A C 1
ATOM 1160 O O . LEU A 1 159 ? -9.184 -5.901 -5.669 1.00 90.25 159 LEU A O 1
ATOM 1164 N N . SER A 1 160 ? -7.954 -4.185 -4.877 1.00 90.44 160 SER A N 1
ATOM 1165 C CA . SER A 1 160 ? -8.646 -3.118 -5.615 1.00 90.44 160 SER A CA 1
ATOM 1166 C C . SER A 1 160 ? -8.332 -3.093 -7.107 1.00 90.44 160 SER A C 1
ATOM 1168 O O . SER A 1 160 ? -9.146 -2.619 -7.885 1.00 90.44 160 SER A O 1
ATOM 1170 N N . MET A 1 161 ? -7.220 -3.693 -7.533 1.00 91.25 161 MET A N 1
ATOM 1171 C CA . MET A 1 161 ? -6.849 -3.784 -8.950 1.00 91.25 161 MET A CA 1
ATOM 1172 C C . MET A 1 161 ? -7.482 -4.983 -9.670 1.00 91.25 161 MET A C 1
ATOM 1174 O O . MET A 1 161 ? -7.254 -5.190 -10.862 1.00 91.25 161 MET A O 1
ATOM 1178 N N . ARG A 1 162 ? -8.263 -5.819 -8.974 1.00 86.94 162 ARG A N 1
ATOM 1179 C CA . ARG A 1 162 ? -8.908 -6.987 -9.590 1.00 86.94 162 ARG A CA 1
ATOM 1180 C C . ARG A 1 162 ? -9.940 -6.544 -10.623 1.00 86.94 162 ARG A C 1
ATOM 1182 O O . ARG A 1 162 ? -10.888 -5.849 -10.287 1.00 86.94 162 ARG A O 1
ATOM 1189 N N . GLY A 1 163 ? -9.780 -7.018 -11.855 1.00 83.31 163 GLY A N 1
ATOM 1190 C CA . GLY A 1 163 ? -10.661 -6.667 -12.973 1.00 83.31 163 GLY A CA 1
ATOM 1191 C C . GLY A 1 163 ? -10.233 -5.411 -13.733 1.00 83.31 163 GLY A C 1
ATOM 1192 O O . GLY A 1 163 ? -10.793 -5.136 -14.788 1.00 83.31 163 GLY A O 1
ATOM 1193 N N . VAL A 1 164 ? -9.209 -4.695 -13.259 1.00 85.12 164 VAL A N 1
ATOM 1194 C CA . VAL A 1 164 ? -8.622 -3.559 -13.973 1.00 85.12 164 VAL A CA 1
ATOM 1195 C C . VAL A 1 164 ? -7.515 -4.070 -14.894 1.00 85.12 164 VAL A C 1
ATOM 1197 O O . VAL A 1 164 ? -6.531 -4.657 -14.441 1.00 85.12 164 VAL A O 1
ATOM 1200 N N . SER A 1 165 ? -7.666 -3.871 -16.202 1.00 84.06 165 SER A N 1
ATOM 1201 C CA . SER A 1 165 ? -6.679 -4.285 -17.204 1.00 84.06 165 SER A CA 1
ATOM 1202 C C . SER A 1 165 ? -6.808 -3.459 -18.476 1.00 84.06 165 SER A C 1
ATOM 1204 O O . SER A 1 165 ? -7.909 -3.035 -18.804 1.00 84.06 165 SER A O 1
ATOM 1206 N N . GLY A 1 166 ? -5.709 -3.291 -19.215 1.00 82.25 166 GLY A N 1
ATOM 1207 C CA . GLY A 1 166 ? -5.729 -2.617 -20.520 1.00 82.25 166 GLY A CA 1
ATOM 1208 C C . GLY A 1 166 ? -5.846 -1.091 -20.461 1.00 82.25 166 GLY A C 1
ATOM 1209 O O . GLY A 1 166 ? -6.046 -0.479 -21.501 1.00 82.25 166 GLY A O 1
ATOM 1210 N N . VAL A 1 167 ? -5.702 -0.496 -19.275 1.00 85.31 167 VAL A N 1
ATOM 1211 C CA . VAL A 1 167 ? -5.732 0.958 -19.059 1.00 85.31 167 VAL A CA 1
ATOM 1212 C C . VAL A 1 167 ? -4.381 1.554 -19.455 1.00 85.31 167 VAL A C 1
ATOM 1214 O O . VAL A 1 167 ? -3.340 1.056 -19.016 1.00 85.31 167 VAL A O 1
ATOM 1217 N N . SER A 1 168 ? -4.398 2.588 -20.295 1.00 86.25 168 SER A N 1
ATOM 1218 C CA . SER A 1 168 ? -3.184 3.283 -20.755 1.00 86.25 168 SER A CA 1
ATOM 1219 C C . SER A 1 168 ? -2.653 4.293 -19.726 1.00 86.25 168 SER A C 1
ATOM 1221 O O . SER A 1 168 ? -3.378 4.686 -18.815 1.00 86.25 168 SER A O 1
ATOM 1223 N N . ASP A 1 169 ? -1.401 4.747 -19.874 1.00 84.50 169 ASP A N 1
ATOM 1224 C CA . ASP A 1 169 ? -0.825 5.790 -19.005 1.00 84.50 169 ASP A CA 1
ATOM 1225 C C . ASP A 1 169 ? -1.645 7.088 -19.071 1.00 84.50 169 ASP A C 1
ATOM 1227 O O . ASP A 1 169 ? -1.983 7.655 -18.036 1.00 84.50 169 ASP A O 1
ATOM 1231 N N . VAL A 1 170 ? -2.039 7.515 -20.276 1.00 86.25 170 VAL A N 1
ATOM 1232 C CA . VAL A 1 170 ? -2.877 8.707 -20.488 1.00 86.25 170 VAL A CA 1
ATOM 1233 C C . VAL A 1 170 ? -4.206 8.580 -19.744 1.00 86.25 170 VAL A C 1
ATOM 1235 O O . VAL A 1 170 ? -4.590 9.481 -19.004 1.00 86.25 170 VAL A O 1
ATOM 1238 N N . GLU A 1 171 ? -4.864 7.428 -19.867 1.00 90.00 171 GLU A N 1
ATOM 1239 C CA . GLU A 1 171 ? -6.133 7.163 -19.185 1.00 90.00 171 GLU A CA 1
ATOM 1240 C C . GLU A 1 171 ? -5.971 7.178 -17.655 1.00 90.00 171 GLU A C 1
ATOM 1242 O O . GLU A 1 171 ? -6.810 7.724 -16.942 1.00 90.00 171 GLU A O 1
ATOM 1247 N N . TRP A 1 172 ? -4.869 6.644 -17.120 1.00 92.12 172 TRP A N 1
ATOM 1248 C CA . TRP A 1 172 ? -4.570 6.733 -15.688 1.00 92.12 172 TRP A CA 1
ATOM 1249 C C . TRP A 1 172 ? -4.349 8.171 -15.208 1.00 92.12 172 TRP A C 1
ATOM 1251 O O . TRP A 1 172 ? -4.820 8.522 -14.125 1.00 92.12 172 TRP A O 1
ATOM 1261 N N . LEU A 1 173 ? -3.662 9.007 -15.991 1.00 90.44 173 LEU A N 1
ATOM 1262 C CA . LEU A 1 173 ? -3.447 10.419 -15.660 1.00 90.44 173 LEU A CA 1
ATOM 1263 C C . LEU A 1 173 ? -4.761 11.210 -15.680 1.00 90.44 173 LEU A C 1
ATOM 1265 O O . LEU A 1 173 ? -4.989 12.048 -14.805 1.00 90.44 173 LEU A O 1
ATOM 1269 N N . GLU A 1 174 ? -5.641 10.932 -16.644 1.00 91.56 174 GLU A N 1
ATOM 1270 C CA . GLU A 1 174 ? -6.980 11.526 -16.712 1.00 91.56 174 GLU A CA 1
ATOM 1271 C C . GLU A 1 174 ? -7.827 11.133 -15.499 1.00 91.56 174 GLU A C 1
ATOM 1273 O O . GLU A 1 174 ? -8.442 11.997 -14.873 1.00 91.56 174 GLU A O 1
ATOM 1278 N N . ARG A 1 175 ? -7.794 9.853 -15.114 1.00 94.50 175 ARG A N 1
ATOM 1279 C CA . ARG A 1 175 ? -8.468 9.339 -13.913 1.00 94.50 175 ARG A CA 1
ATOM 1280 C C . ARG A 1 175 ? -7.935 9.966 -12.630 1.00 94.50 175 ARG A C 1
ATOM 1282 O O . ARG A 1 175 ? -8.714 10.399 -11.789 1.00 94.50 175 ARG A O 1
ATOM 1289 N N . GLN A 1 176 ? -6.614 10.083 -12.498 1.00 92.50 176 GLN A N 1
ATOM 1290 C CA . GLN A 1 176 ? -5.985 10.752 -11.359 1.00 92.50 176 GLN A CA 1
ATOM 1291 C C . GLN A 1 176 ? -6.436 12.215 -11.247 1.00 92.50 176 GLN A C 1
ATOM 1293 O O . GLN A 1 176 ? -6.783 12.682 -10.161 1.00 92.50 176 GLN A O 1
ATOM 1298 N N . LYS A 1 177 ? -6.465 12.928 -12.377 1.00 91.81 177 LYS A N 1
ATOM 1299 C CA . LYS A 1 177 ? -6.920 14.317 -12.434 1.00 91.81 177 LYS A CA 1
ATOM 1300 C C . LYS A 1 177 ? -8.403 14.445 -12.085 1.00 91.81 177 LYS A C 1
ATOM 1302 O O . LYS A 1 177 ? -8.773 15.385 -11.387 1.00 91.81 177 LYS A O 1
ATOM 1307 N N . ALA A 1 178 ? -9.236 13.514 -12.554 1.00 91.94 178 ALA A N 1
ATOM 1308 C CA . ALA A 1 178 ? -10.655 13.459 -12.213 1.00 91.94 178 ALA A CA 1
ATOM 1309 C C . ALA A 1 178 ? -10.868 13.237 -10.708 1.00 91.94 178 ALA A C 1
ATOM 1311 O O . ALA A 1 178 ? -11.710 13.909 -10.128 1.00 91.94 178 ALA A O 1
ATOM 1312 N N . ALA A 1 179 ? -10.031 12.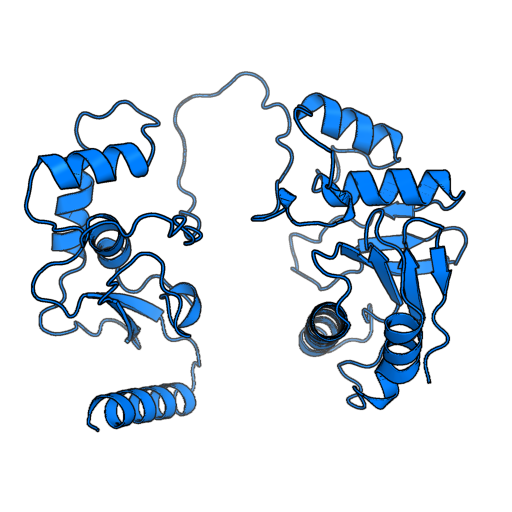410 -10.074 1.00 90.19 179 ALA A N 1
ATOM 1313 C CA . ALA A 1 179 ? -10.015 12.182 -8.628 1.00 90.19 179 ALA A CA 1
ATOM 1314 C C . ALA A 1 179 ? -9.388 13.339 -7.809 1.00 90.19 179 ALA A C 1
ATOM 1316 O O . ALA A 1 179 ? -9.064 13.179 -6.631 1.00 90.19 179 ALA A O 1
ATOM 1317 N N . GLY A 1 180 ? -9.163 14.504 -8.429 1.00 88.38 180 GLY A N 1
ATOM 1318 C CA . GLY A 1 180 ? -8.738 15.729 -7.748 1.00 88.38 180 GLY A CA 1
ATOM 1319 C C . GLY A 1 180 ? -7.234 15.874 -7.500 1.00 88.38 180 GLY A C 1
ATOM 1320 O O . GLY A 1 180 ? -6.833 16.809 -6.805 1.00 88.38 180 GLY A O 1
ATOM 1321 N N . VAL A 1 181 ? -6.385 15.005 -8.063 1.00 87.19 181 VAL A N 1
ATOM 1322 C CA . VAL A 1 181 ? -4.923 15.079 -7.881 1.00 87.19 181 VAL A CA 1
ATOM 1323 C C . VAL A 1 181 ? -4.235 15.465 -9.185 1.00 87.19 181 VAL A C 1
ATOM 1325 O O . VAL A 1 181 ? -4.241 14.709 -10.153 1.00 87.19 181 VAL A O 1
ATOM 1328 N N . ASP A 1 182 ? -3.589 16.631 -9.205 1.00 84.69 182 ASP A N 1
ATOM 1329 C CA . ASP A 1 182 ? -2.851 17.115 -10.376 1.00 84.69 182 ASP A CA 1
ATOM 1330 C C . ASP A 1 182 ? -1.596 16.250 -10.640 1.00 84.69 182 ASP A C 1
ATOM 1332 O O . ASP A 1 182 ? -0.680 16.238 -9.806 1.00 84.69 182 ASP A O 1
ATOM 1336 N N . PRO A 1 183 ? -1.499 15.555 -11.795 1.00 85.38 183 PRO A N 1
ATOM 1337 C CA . PRO A 1 183 ? -0.340 14.723 -12.121 1.00 85.38 183 PRO A CA 1
ATOM 1338 C C . PRO A 1 183 ? 0.984 15.482 -12.255 1.00 85.38 183 PRO A C 1
ATOM 1340 O O . PRO A 1 183 ? 2.047 14.861 -12.227 1.00 85.38 183 PRO A O 1
ATOM 1343 N N . SER A 1 184 ? 0.948 16.812 -12.385 1.00 80.50 184 SER A N 1
ATOM 1344 C CA . SER A 1 184 ? 2.156 17.643 -12.386 1.00 80.50 184 SER A CA 1
ATOM 1345 C C . SER A 1 184 ? 2.836 17.727 -11.013 1.00 80.50 184 SER A C 1
ATOM 1347 O O . SER A 1 184 ? 4.044 17.965 -10.954 1.00 80.50 184 SER A O 1
ATOM 1349 N N . LEU A 1 185 ? 2.099 17.493 -9.917 1.00 82.31 185 LEU A N 1
ATOM 1350 C CA . LEU A 1 185 ? 2.645 17.460 -8.556 1.00 82.31 185 LEU A CA 1
ATOM 1351 C C . LEU A 1 185 ? 3.302 16.107 -8.261 1.00 82.31 185 LEU A C 1
ATOM 1353 O O . LEU A 1 185 ? 4.473 16.023 -7.881 1.00 82.31 185 LEU A O 1
ATOM 1357 N N . GLU A 1 186 ? 2.542 15.035 -8.461 1.00 83.94 186 GLU A N 1
ATOM 1358 C CA . GLU A 1 186 ? 2.994 13.658 -8.323 1.00 83.94 186 GLU A CA 1
ATOM 1359 C C . GLU A 1 186 ? 2.153 12.758 -9.228 1.00 83.94 186 GLU A C 1
ATOM 1361 O O . GLU A 1 186 ? 0.929 12.862 -9.257 1.00 83.94 186 GLU A O 1
ATOM 1366 N N . VAL A 1 187 ? 2.810 11.846 -9.946 1.00 86.56 187 VAL A N 1
ATOM 1367 C CA . VAL A 1 187 ? 2.121 10.771 -10.665 1.00 86.56 187 VAL A CA 1
ATOM 1368 C C . VAL A 1 187 ? 1.916 9.611 -9.694 1.00 86.56 187 VAL A C 1
ATOM 1370 O O . VAL A 1 187 ? 2.895 9.042 -9.199 1.00 86.56 187 VAL A O 1
ATOM 1373 N N . LEU A 1 188 ? 0.655 9.289 -9.415 1.00 87.06 188 LEU A N 1
ATOM 1374 C CA . LEU A 1 188 ? 0.262 8.256 -8.460 1.00 87.06 188 LEU A CA 1
ATOM 1375 C C . LEU A 1 188 ? 0.419 6.856 -9.047 1.00 87.06 188 LEU A C 1
ATOM 1377 O O . LEU A 1 188 ? 0.400 6.659 -10.262 1.00 87.06 188 LEU A O 1
ATOM 1381 N N . TYR A 1 189 ? 0.538 5.856 -8.179 1.00 89.12 189 TYR A N 1
ATOM 1382 C CA . TYR A 1 189 ? 0.373 4.472 -8.603 1.00 89.12 189 TYR A CA 1
ATOM 1383 C C . TYR A 1 189 ? -1.084 4.206 -8.989 1.00 89.12 189 TYR A C 1
ATOM 1385 O O . TYR A 1 189 ? -2.008 4.695 -8.344 1.00 89.12 189 TYR A O 1
ATOM 1393 N N . SER A 1 190 ? -1.309 3.327 -9.967 1.00 90.06 190 SER A N 1
ATOM 1394 C CA . SER A 1 190 ? -2.658 2.995 -10.452 1.00 90.06 190 SER A CA 1
ATOM 1395 C C . SER A 1 190 ? -3.640 2.595 -9.339 1.00 90.06 190 SER A C 1
ATOM 1397 O O . SER A 1 190 ? -4.810 2.961 -9.370 1.00 90.06 190 SER A O 1
ATOM 1399 N N . HIS A 1 191 ? -3.174 1.860 -8.327 1.00 90.50 191 HIS A N 1
ATOM 1400 C CA . HIS A 1 191 ? -4.011 1.450 -7.196 1.00 90.50 191 HIS A CA 1
ATOM 1401 C C . HIS A 1 191 ? -4.331 2.585 -6.212 1.00 90.50 191 HIS A C 1
ATOM 1403 O O . HIS A 1 191 ? -5.353 2.513 -5.535 1.00 90.50 191 HIS A O 1
ATOM 1409 N N . GLU A 1 192 ? -3.497 3.626 -6.134 1.00 93.88 192 GLU A N 1
ATOM 1410 C CA . GLU A 1 192 ? -3.802 4.842 -5.370 1.00 93.88 192 GLU A CA 1
ATOM 1411 C C . GLU A 1 192 ? -4.924 5.610 -6.075 1.00 93.88 192 GLU A C 1
ATOM 1413 O O . GLU A 1 192 ? -5.899 5.975 -5.429 1.00 93.88 192 GLU A O 1
ATOM 1418 N N . THR A 1 193 ? -4.878 5.734 -7.406 1.00 94.31 193 THR A N 1
ATOM 1419 C CA . THR A 1 193 ? -5.978 6.320 -8.191 1.00 94.31 193 THR A CA 1
ATOM 1420 C C . THR A 1 193 ? -7.293 5.562 -7.993 1.00 94.31 193 THR A C 1
ATOM 1422 O O . THR A 1 193 ? -8.313 6.179 -7.702 1.00 94.31 193 THR A O 1
ATOM 1425 N N . VAL A 1 194 ? -7.278 4.223 -8.065 1.00 94.25 194 VAL A N 1
ATOM 1426 C CA . VAL A 1 194 ? -8.483 3.401 -7.813 1.00 94.25 194 VAL A CA 1
ATOM 1427 C C . VAL A 1 194 ? -9.013 3.582 -6.389 1.00 94.25 194 VAL A C 1
ATOM 1429 O O . VAL A 1 194 ? -10.226 3.555 -6.169 1.00 94.25 194 VAL A O 1
ATOM 1432 N N . PHE A 1 195 ? -8.124 3.745 -5.407 1.00 96.38 195 PHE A N 1
ATOM 1433 C CA . PHE A 1 195 ? -8.532 4.072 -4.047 1.00 96.38 195 PHE A CA 1
ATOM 1434 C C . PHE A 1 195 ? -9.275 5.413 -4.012 1.00 96.38 195 PHE A C 1
ATOM 1436 O O . PHE A 1 195 ? -10.382 5.452 -3.479 1.00 96.38 195 PHE A O 1
ATOM 1443 N N . LEU A 1 196 ? -8.710 6.468 -4.609 1.00 96.25 196 LEU A N 1
ATOM 1444 C CA . LEU A 1 196 ? -9.299 7.809 -4.606 1.00 96.25 196 LEU A CA 1
ATOM 1445 C C . LEU A 1 196 ? -10.689 7.837 -5.241 1.00 96.25 196 LEU A C 1
ATOM 1447 O O . LEU A 1 196 ? -11.620 8.342 -4.625 1.00 96.25 196 LEU A O 1
ATOM 1451 N N . GLU A 1 197 ? -10.856 7.213 -6.406 1.00 95.19 197 GLU A N 1
ATOM 1452 C CA . GLU A 1 197 ? -12.153 7.122 -7.092 1.00 95.19 197 GLU A CA 1
ATOM 1453 C C . GLU A 1 197 ? -13.223 6.465 -6.212 1.00 95.19 197 GLU A C 1
ATOM 1455 O O . GLU A 1 197 ? -14.367 6.911 -6.144 1.00 95.19 197 GLU A O 1
ATOM 1460 N N . ARG A 1 198 ? -12.860 5.383 -5.514 1.00 95.50 198 ARG A N 1
ATOM 1461 C CA . ARG A 1 198 ? -13.787 4.680 -4.619 1.00 95.50 198 ARG A CA 1
ATOM 1462 C C . ARG A 1 198 ? -14.076 5.479 -3.358 1.00 95.50 198 ARG A C 1
ATOM 1464 O O . ARG A 1 198 ? -15.196 5.432 -2.862 1.00 95.50 198 ARG A O 1
ATOM 1471 N N . PHE A 1 199 ? -13.078 6.182 -2.842 1.00 96.19 199 PHE A N 1
ATOM 1472 C CA . PHE A 1 199 ? -13.212 7.019 -1.660 1.00 96.19 199 PHE A CA 1
ATOM 1473 C C . PHE A 1 199 ? -14.142 8.212 -1.935 1.00 96.19 199 PHE A C 1
ATOM 1475 O O . PHE A 1 199 ? -15.066 8.458 -1.155 1.00 96.19 199 PHE A O 1
ATOM 1482 N N . GLU A 1 200 ? -13.981 8.847 -3.099 1.00 95.31 200 GLU A N 1
ATOM 1483 C CA . GLU A 1 200 ? -14.844 9.912 -3.618 1.00 95.31 200 GLU A CA 1
ATOM 1484 C C . GLU A 1 200 ? -16.262 9.416 -3.916 1.00 95.31 200 GLU A C 1
ATOM 1486 O O . GLU A 1 200 ? -17.233 10.063 -3.533 1.00 95.31 200 GLU A O 1
ATOM 1491 N N . ALA A 1 201 ? -16.418 8.223 -4.502 1.00 95.00 201 ALA A N 1
ATOM 1492 C CA . ALA A 1 201 ? -17.735 7.624 -4.740 1.00 95.00 201 ALA A CA 1
ATOM 1493 C C . ALA A 1 201 ? -18.528 7.357 -3.444 1.00 95.00 201 ALA A C 1
ATOM 1495 O O . ALA A 1 201 ? -19.757 7.282 -3.474 1.00 95.00 201 ALA A O 1
ATOM 1496 N N . LEU A 1 202 ? -17.841 7.227 -2.304 1.00 95.25 202 LEU A N 1
ATOM 1497 C CA . LEU A 1 202 ? -18.447 7.142 -0.971 1.00 95.25 202 LEU A CA 1
ATOM 1498 C C . LEU A 1 202 ? -18.718 8.523 -0.341 1.00 95.25 202 LEU A C 1
ATOM 1500 O O . LEU A 1 202 ? -19.173 8.589 0.799 1.00 95.25 202 LEU A O 1
ATOM 1504 N N . GLY A 1 203 ? -18.451 9.611 -1.067 1.00 94.44 203 GLY A N 1
ATOM 1505 C CA . GLY A 1 203 ? -18.652 10.995 -0.640 1.00 94.44 203 GLY A CA 1
ATOM 1506 C C . GLY A 1 203 ? -17.501 11.588 0.174 1.00 94.44 203 GLY A C 1
ATOM 1507 O O . GLY A 1 203 ? -17.711 12.605 0.829 1.00 94.44 203 GLY A O 1
ATOM 1508 N N . ASN A 1 204 ? -16.320 10.962 0.169 1.00 94.56 204 ASN A N 1
ATOM 1509 C CA . ASN A 1 204 ? -15.160 11.429 0.929 1.00 94.56 204 ASN A CA 1
ATOM 1510 C C . ASN A 1 204 ? -14.127 12.078 0.013 1.00 94.56 204 ASN A C 1
ATOM 1512 O O . ASN A 1 204 ? -13.791 11.527 -1.033 1.00 94.56 204 ASN A O 1
ATOM 1516 N N . HIS A 1 205 ? -13.554 13.195 0.441 1.00 92.25 205 HIS A N 1
ATOM 1517 C CA . HIS A 1 205 ? -12.601 13.948 -0.359 1.00 92.25 205 HIS A CA 1
ATOM 1518 C C . HIS A 1 205 ? -11.230 13.972 0.302 1.00 92.25 205 HIS A C 1
ATOM 1520 O O . HIS A 1 205 ? -11.082 14.023 1.529 1.00 92.25 205 HIS A O 1
ATOM 1526 N N . VAL A 1 206 ? -10.202 13.960 -0.542 1.00 91.56 206 VAL A N 1
ATOM 1527 C CA . VAL A 1 206 ? -8.815 13.994 -0.093 1.00 91.56 206 VAL A CA 1
ATOM 1528 C C . VAL A 1 206 ? -8.102 15.238 -0.595 1.00 91.56 206 VAL A C 1
ATOM 1530 O O . VAL A 1 206 ? -8.351 15.726 -1.696 1.00 91.56 206 VAL A O 1
ATOM 1533 N N . ARG A 1 207 ? -7.126 15.695 0.182 1.00 90.19 207 ARG A N 1
ATOM 1534 C CA . ARG A 1 207 ? -5.999 16.474 -0.323 1.00 90.19 207 ARG A CA 1
ATOM 1535 C C . ARG A 1 207 ? -4.773 15.571 -0.305 1.00 90.19 207 ARG A C 1
ATOM 1537 O O . ARG A 1 207 ? -4.288 15.209 0.764 1.00 90.19 207 ARG A O 1
ATOM 1544 N N . TRP A 1 208 ? -4.297 15.180 -1.486 1.00 90.31 208 TRP A N 1
ATOM 1545 C CA . TRP A 1 208 ? -3.105 14.339 -1.601 1.00 90.31 208 TRP A CA 1
ATOM 1546 C C . TRP A 1 208 ? -1.862 15.084 -1.114 1.00 90.31 208 TRP A C 1
ATOM 1548 O O . TRP A 1 208 ? -1.694 16.268 -1.417 1.00 90.31 208 TRP A O 1
ATOM 1558 N N . ILE A 1 209 ? -0.995 14.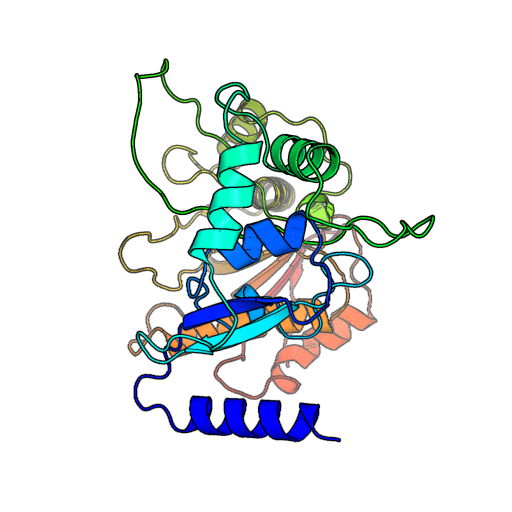393 -0.374 1.00 86.00 209 ILE A N 1
ATOM 1559 C CA . ILE A 1 209 ? 0.255 14.946 0.146 1.00 86.00 209 ILE A CA 1
ATOM 1560 C C . ILE A 1 209 ? 1.391 14.415 -0.732 1.00 86.00 209 ILE A C 1
ATOM 1562 O O . ILE A 1 209 ? 1.700 13.223 -0.681 1.00 86.00 209 ILE A O 1
ATOM 1566 N N . PRO A 1 210 ? 2.025 15.267 -1.558 1.00 82.12 210 PRO A N 1
ATOM 1567 C CA . PRO A 1 210 ? 3.105 14.824 -2.423 1.00 82.12 210 PRO A CA 1
ATOM 1568 C C . PRO A 1 210 ? 4.283 14.281 -1.616 1.00 82.12 210 PRO A C 1
ATOM 1570 O O . PRO A 1 210 ? 4.662 14.853 -0.591 1.00 82.12 210 PRO A O 1
ATOM 1573 N N . LYS A 1 211 ? 4.920 13.219 -2.113 1.00 75.88 211 LYS A N 1
ATOM 1574 C CA . LYS A 1 211 ? 6.126 12.673 -1.477 1.00 75.88 211 LYS A CA 1
ATOM 1575 C C . LYS A 1 211 ? 7.235 13.724 -1.396 1.00 75.88 211 LYS A C 1
ATOM 1577 O O . LYS A 1 211 ? 7.674 14.257 -2.420 1.00 75.88 211 LYS A O 1
ATOM 1582 N N . ASP A 1 212 ? 7.773 13.924 -0.197 1.00 68.56 212 ASP A N 1
ATOM 1583 C CA . ASP A 1 212 ? 8.989 14.703 0.007 1.00 68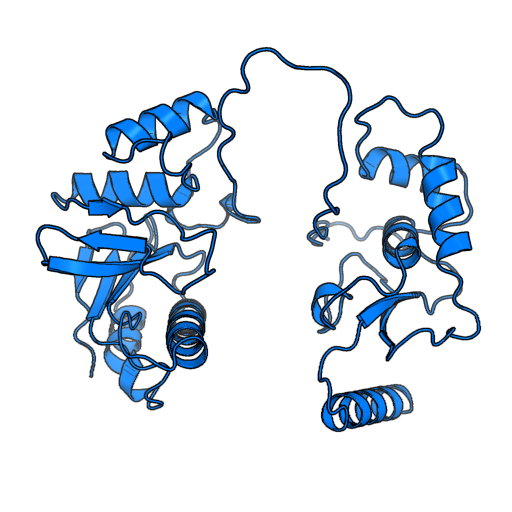.56 212 ASP A CA 1
ATOM 1584 C C . ASP A 1 212 ? 10.208 13.942 -0.543 1.00 68.56 212 ASP A C 1
ATOM 1586 O O . ASP A 1 212 ? 10.679 12.942 0.007 1.00 68.56 212 ASP A O 1
ATOM 1590 N N . LYS A 1 213 ? 10.707 14.410 -1.690 1.00 61.16 213 LYS A N 1
ATOM 1591 C CA . LYS A 1 213 ? 11.872 13.833 -2.376 1.00 61.16 213 LYS A CA 1
ATOM 1592 C C . LYS A 1 213 ? 13.203 14.364 -1.841 1.00 61.16 213 LYS A C 1
ATOM 1594 O O . LYS A 1 213 ? 14.236 13.815 -2.223 1.00 61.16 213 LYS A O 1
ATOM 1599 N N . VAL A 1 214 ? 13.187 15.431 -1.041 1.00 56.47 214 VAL A N 1
ATOM 1600 C CA . VAL A 1 214 ? 14.391 16.143 -0.597 1.00 56.47 214 VAL A CA 1
ATOM 1601 C C . VAL A 1 214 ? 14.870 15.574 0.728 1.00 56.47 214 VAL A C 1
ATOM 1603 O O . VAL A 1 214 ? 15.999 15.090 0.794 1.00 56.47 214 VAL A O 1
ATOM 1606 N N . ASP A 1 215 ? 13.998 15.539 1.734 1.00 56.47 215 ASP A N 1
ATOM 1607 C CA . ASP A 1 215 ? 14.389 15.121 3.083 1.00 56.47 215 ASP A CA 1
ATOM 1608 C C . ASP A 1 215 ? 14.008 13.659 3.384 1.00 56.47 215 ASP A C 1
ATOM 1610 O O . ASP A 1 215 ? 14.369 13.123 4.434 1.00 56.47 215 ASP A O 1
ATOM 1614 N N . ALA A 1 216 ? 13.324 12.983 2.443 1.00 57.69 216 ALA A N 1
ATOM 1615 C CA . ALA A 1 216 ? 12.843 11.600 2.567 1.00 57.69 216 ALA A CA 1
ATOM 1616 C C . ALA A 1 216 ? 12.082 11.357 3.884 1.00 57.69 216 ALA A C 1
ATOM 1618 O O . ALA A 1 216 ? 12.137 10.271 4.473 1.00 57.69 216 ALA A O 1
ATOM 1619 N N . THR A 1 217 ? 11.393 12.395 4.355 1.00 57.88 217 THR A N 1
ATOM 1620 C CA . THR A 1 217 ? 10.658 12.372 5.609 1.00 57.88 217 THR A CA 1
ATOM 1621 C C . THR A 1 217 ? 9.462 11.434 5.485 1.00 57.88 217 THR A C 1
ATOM 1623 O O . THR A 1 217 ? 8.806 11.337 4.448 1.00 57.88 217 THR A O 1
ATOM 1626 N N . ALA A 1 218 ? 9.195 10.669 6.546 1.00 57.78 218 ALA A N 1
ATOM 1627 C CA . ALA A 1 218 ? 7.989 9.856 6.610 1.00 57.78 218 ALA A CA 1
ATOM 1628 C C . ALA A 1 218 ? 6.773 10.786 6.751 1.00 57.78 218 ALA A C 1
ATOM 1630 O O . ALA A 1 218 ? 6.475 11.213 7.860 1.00 57.78 218 ALA A O 1
ATOM 1631 N N . THR A 1 219 ? 6.106 11.092 5.639 1.00 71.06 219 THR A N 1
ATOM 1632 C CA . THR A 1 219 ? 4.851 11.857 5.590 1.00 71.06 219 THR A CA 1
ATOM 1633 C C . THR A 1 219 ? 3.654 10.920 5.431 1.00 71.06 219 THR A C 1
ATOM 1635 O O . THR A 1 219 ? 3.806 9.789 4.953 1.00 71.06 219 THR A O 1
ATOM 1638 N N . ASN A 1 220 ? 2.471 11.369 5.854 1.00 82.25 220 ASN A N 1
ATOM 1639 C CA . ASN A 1 220 ? 1.199 10.735 5.502 1.00 82.25 220 ASN A CA 1
ATOM 1640 C C . ASN A 1 220 ? 0.931 10.858 3.995 1.00 82.25 220 ASN A C 1
ATOM 1642 O O . ASN A 1 220 ? 1.475 11.746 3.339 1.00 82.25 220 ASN A O 1
ATOM 1646 N N . ASP A 1 221 ? 0.084 9.976 3.465 1.00 85.25 221 ASP A N 1
ATOM 1647 C CA . ASP A 1 221 ? -0.226 9.926 2.033 1.00 85.25 221 ASP A CA 1
ATOM 1648 C C . ASP A 1 221 ? -1.259 11.001 1.635 1.00 85.25 221 ASP A C 1
ATOM 1650 O O . ASP A 1 221 ? -1.170 11.598 0.562 1.00 85.25 221 ASP A O 1
ATOM 1654 N N . PHE A 1 222 ? -2.244 11.283 2.496 1.00 90.69 222 PHE A N 1
ATOM 1655 C CA . PHE A 1 222 ? -3.282 12.280 2.217 1.00 90.69 222 PHE A CA 1
ATOM 1656 C C . PHE A 1 222 ? -3.927 12.852 3.485 1.00 90.69 222 PHE A C 1
ATOM 1658 O O . PHE A 1 222 ? -3.924 12.230 4.545 1.00 90.69 222 PHE A O 1
ATOM 1665 N N . GLU A 1 223 ? -4.530 14.031 3.358 1.00 90.25 223 GLU A N 1
ATOM 1666 C CA . GLU A 1 223 ? -5.468 14.599 4.327 1.00 90.25 223 GLU A CA 1
ATOM 1667 C C . GLU A 1 223 ? -6.897 14.246 3.901 1.00 90.25 223 GLU A C 1
ATOM 1669 O O . GLU A 1 223 ? -7.306 14.532 2.775 1.00 90.25 223 GLU A O 1
ATOM 1674 N N . TRP A 1 224 ? -7.663 13.624 4.791 1.00 93.25 224 TRP A N 1
ATOM 1675 C CA . TRP A 1 224 ? -9.090 13.385 4.613 1.00 93.25 224 TRP A CA 1
ATOM 1676 C C . TRP A 1 224 ? -9.876 14.603 5.104 1.00 93.25 224 TRP A C 1
ATOM 1678 O O . TRP A 1 224 ? -9.900 14.889 6.303 1.00 93.25 224 TRP A O 1
ATOM 1688 N N . LEU A 1 225 ? -10.528 15.307 4.177 1.00 91.44 225 LEU A N 1
ATOM 1689 C CA . LEU A 1 225 ? -11.125 16.620 4.423 1.00 91.44 225 LEU A CA 1
ATOM 1690 C C . LEU A 1 225 ? -12.323 16.577 5.381 1.00 91.44 225 LEU A C 1
ATOM 1692 O O . LEU A 1 225 ? -12.417 17.424 6.265 1.00 91.44 225 LEU A O 1
ATOM 1696 N N . GLU A 1 226 ? -13.219 15.597 5.253 1.00 90.25 226 GLU A N 1
ATOM 1697 C CA . GLU A 1 226 ? -14.403 15.497 6.118 1.00 90.25 226 GLU A CA 1
ATOM 1698 C C . GLU A 1 226 ? -14.043 15.098 7.551 1.00 90.25 226 GLU A C 1
ATOM 1700 O O . GLU A 1 226 ? -14.694 15.536 8.499 1.00 90.25 226 GLU A O 1
ATOM 1705 N N . ALA A 1 227 ? -13.012 14.264 7.716 1.00 89.44 227 ALA A N 1
ATOM 1706 C CA . ALA A 1 227 ? -12.565 13.806 9.027 1.00 89.44 227 ALA A CA 1
ATOM 1707 C C . ALA A 1 227 ? -11.548 14.756 9.683 1.00 89.44 227 ALA A C 1
ATOM 1709 O O . ALA A 1 227 ? -11.362 14.686 10.898 1.00 89.44 227 ALA A O 1
ATOM 1710 N N . GLY A 1 228 ? -10.888 15.620 8.902 1.00 89.69 228 GLY A N 1
ATOM 1711 C CA . GLY A 1 228 ? -9.771 16.446 9.365 1.00 89.69 228 GLY A CA 1
ATOM 1712 C C . GLY A 1 228 ? -8.560 15.611 9.792 1.00 89.69 228 GLY A C 1
ATOM 1713 O O . GLY A 1 228 ? -7.895 15.947 10.769 1.00 89.69 228 GLY A O 1
ATOM 1714 N N . GLU A 1 229 ? -8.312 14.489 9.111 1.00 89.31 229 GLU A N 1
ATOM 1715 C CA . GLU A 1 229 ? -7.313 13.490 9.508 1.00 89.31 229 GLU A CA 1
ATOM 1716 C C . GLU A 1 229 ? -6.201 13.346 8.472 1.00 89.31 229 GLU A C 1
ATOM 1718 O O . GLU A 1 229 ? -6.469 13.247 7.276 1.00 89.31 229 GLU A O 1
ATOM 1723 N N . LEU A 1 230 ? -4.955 13.238 8.933 1.00 90.38 230 LEU A N 1
ATOM 1724 C CA . LEU A 1 230 ? -3.825 12.843 8.094 1.00 90.38 230 LEU A CA 1
ATOM 1725 C C . LEU A 1 230 ? -3.722 11.321 8.071 1.00 90.38 230 LEU A C 1
ATOM 1727 O O . LEU A 1 230 ? -3.475 10.697 9.100 1.00 90.38 230 LEU A O 1
ATOM 1731 N N . CYS A 1 231 ? -3.891 10.720 6.900 1.00 91.81 231 CYS A N 1
ATOM 1732 C CA . CYS A 1 231 ? -4.067 9.285 6.729 1.00 91.81 231 CYS A CA 1
ATOM 1733 C C . CYS A 1 231 ? -2.919 8.650 5.941 1.00 91.81 231 CYS A C 1
ATOM 1735 O O . CYS A 1 231 ? -2.377 9.221 4.997 1.00 91.81 231 CYS A O 1
ATOM 1737 N N . GLU A 1 232 ? -2.575 7.425 6.322 1.00 93.69 232 GLU A N 1
ATOM 1738 C CA . GLU A 1 232 ? -1.735 6.527 5.538 1.00 93.69 232 GLU A CA 1
ATOM 1739 C C . GLU A 1 232 ? -2.614 5.521 4.783 1.00 93.69 232 GLU A C 1
ATOM 1741 O O . GLU A 1 232 ? -3.422 4.803 5.382 1.00 93.69 232 GLU A O 1
ATOM 1746 N N . LEU A 1 233 ? -2.417 5.407 3.473 1.00 95.31 233 LEU A N 1
ATOM 1747 C CA . LEU A 1 233 ? -3.064 4.413 2.632 1.00 95.31 233 LEU A CA 1
ATOM 1748 C C . LEU A 1 233 ? -2.267 3.106 2.636 1.00 95.31 233 LEU A C 1
ATOM 1750 O O . LEU A 1 233 ? -1.045 3.061 2.443 1.00 95.31 233 LEU A O 1
ATOM 1754 N N . LYS A 1 234 ? -2.973 1.983 2.790 1.00 94.00 234 LYS A N 1
ATOM 1755 C CA . LYS A 1 234 ? -2.417 0.651 2.528 1.00 94.00 234 LYS A CA 1
ATOM 1756 C C . LYS A 1 234 ? -3.369 -0.169 1.670 1.00 94.00 234 LYS A C 1
ATOM 1758 O O . LYS A 1 234 ? -4.317 -0.774 2.164 1.00 94.00 234 LYS A O 1
ATOM 1763 N N . SER A 1 235 ? -3.052 -0.240 0.380 1.00 93.81 235 SER A N 1
ATOM 1764 C CA . SER A 1 235 ? -3.721 -1.132 -0.568 1.00 93.81 235 SER A CA 1
ATOM 1765 C C . SER A 1 235 ? -3.217 -2.567 -0.418 1.00 93.81 235 SER A C 1
ATOM 1767 O O . SER A 1 235 ? -2.025 -2.862 -0.564 1.00 93.81 235 SER A O 1
ATOM 1769 N N . MET A 1 236 ? -4.124 -3.488 -0.099 1.00 93.81 236 MET A N 1
ATOM 1770 C CA . MET A 1 236 ? -3.767 -4.836 0.332 1.00 93.81 236 MET A CA 1
ATOM 1771 C C . MET A 1 236 ? -3.868 -5.862 -0.794 1.00 93.81 236 MET A C 1
ATOM 1773 O O . MET A 1 236 ? -4.701 -5.780 -1.686 1.00 93.81 236 MET A O 1
ATOM 1777 N N . THR A 1 237 ? -3.039 -6.904 -0.711 1.00 92.00 237 THR A N 1
ATOM 1778 C CA . THR A 1 237 ? -3.103 -8.092 -1.589 1.00 92.00 237 THR A CA 1
ATOM 1779 C C . THR A 1 237 ? -3.817 -9.278 -0.929 1.00 92.00 237 THR A C 1
ATOM 1781 O O . THR A 1 237 ? -3.943 -10.355 -1.509 1.00 92.00 237 THR A O 1
ATOM 1784 N N . SER A 1 238 ? -4.235 -9.119 0.328 1.00 92.56 238 SER A N 1
ATOM 1785 C CA . SER A 1 238 ? -4.766 -10.180 1.180 1.00 92.56 238 SER A CA 1
ATOM 1786 C C . SER A 1 238 ? -5.632 -9.582 2.280 1.00 92.56 238 SER A C 1
ATOM 1788 O O . SER A 1 238 ? -5.254 -8.581 2.880 1.00 92.56 238 SER A O 1
ATOM 1790 N N . THR A 1 239 ? -6.734 -10.254 2.603 1.00 94.56 239 THR A N 1
ATOM 1791 C CA . THR A 1 239 ? -7.613 -9.929 3.738 1.00 94.56 239 THR A CA 1
ATOM 1792 C C . THR A 1 239 ? -7.155 -10.585 5.046 1.00 94.56 239 THR A C 1
ATOM 1794 O O . THR A 1 239 ? -7.833 -10.516 6.067 1.00 94.56 239 THR A O 1
ATOM 1797 N N . LYS A 1 240 ? -6.003 -11.267 5.055 1.00 95.56 240 LYS A N 1
ATOM 1798 C CA . LYS A 1 240 ? -5.468 -11.894 6.271 1.00 95.56 240 LYS A CA 1
ATOM 1799 C C . LYS A 1 240 ? -4.908 -10.830 7.213 1.00 95.56 240 LYS A C 1
ATOM 1801 O O . LYS A 1 240 ? -3.979 -10.115 6.838 1.00 95.56 240 LYS A O 1
ATOM 1806 N N . TYR A 1 241 ? -5.371 -10.835 8.465 1.00 97.00 241 TYR A N 1
ATOM 1807 C CA . TYR A 1 241 ? -4.912 -9.927 9.524 1.00 97.00 241 TYR A CA 1
ATOM 1808 C C . TYR A 1 241 ? -3.389 -9.798 9.602 1.00 97.00 241 TYR A C 1
ATOM 1810 O O . TYR A 1 241 ? -2.882 -8.688 9.632 1.00 97.00 241 TYR A O 1
ATOM 1818 N N . GLN A 1 242 ? -2.648 -10.911 9.572 1.00 95.50 242 GLN A N 1
ATOM 1819 C CA . GLN A 1 242 ? -1.183 -10.887 9.679 1.00 95.50 242 GLN A CA 1
ATOM 1820 C C . GLN A 1 242 ? -0.516 -10.021 8.600 1.00 95.50 242 GLN A C 1
ATOM 1822 O O . GLN A 1 242 ? 0.495 -9.385 8.871 1.00 95.50 242 GLN A O 1
ATOM 1827 N N . HIS A 1 243 ? -1.073 -9.979 7.385 1.00 93.88 243 HIS A N 1
ATOM 1828 C CA . HIS A 1 243 ? -0.518 -9.167 6.301 1.00 93.88 243 HIS A CA 1
ATOM 1829 C C . HIS A 1 243 ? -0.853 -7.686 6.484 1.00 93.88 243 HIS A C 1
ATOM 1831 O O . HIS A 1 243 ? -0.000 -6.842 6.231 1.00 93.88 243 HIS A O 1
ATOM 1837 N N . ILE A 1 244 ? -2.073 -7.383 6.933 1.00 94.88 244 ILE A N 1
ATOM 1838 C CA . ILE A 1 244 ? -2.516 -6.013 7.224 1.00 94.88 244 ILE A CA 1
ATOM 1839 C C . ILE A 1 244 ? -1.716 -5.455 8.402 1.00 94.88 244 ILE A C 1
ATOM 1841 O O . ILE A 1 244 ? -1.052 -4.434 8.266 1.00 94.88 244 ILE A O 1
ATOM 1845 N N . ALA A 1 245 ? -1.690 -6.182 9.518 1.00 94.56 245 ALA A N 1
ATOM 1846 C CA . ALA A 1 245 ? -0.982 -5.791 10.728 1.00 94.56 245 ALA A CA 1
ATOM 1847 C C . ALA A 1 245 ? 0.506 -5.537 10.469 1.00 94.56 245 ALA A C 1
ATOM 1849 O O . ALA A 1 245 ? 1.026 -4.526 10.918 1.00 94.56 245 ALA A O 1
ATOM 1850 N N . LYS A 1 246 ? 1.164 -6.400 9.681 1.00 94.62 246 LYS A N 1
ATOM 1851 C CA . LYS A 1 246 ? 2.564 -6.209 9.282 1.00 94.62 246 LYS A CA 1
ATOM 1852 C C . LYS A 1 246 ? 2.780 -4.890 8.529 1.00 94.62 246 LYS A C 1
ATOM 1854 O O . LYS A 1 246 ? 3.727 -4.176 8.821 1.00 94.62 246 LYS A O 1
ATOM 1859 N N . ARG A 1 247 ? 1.907 -4.554 7.571 1.00 92.50 247 ARG A N 1
ATOM 1860 C CA . ARG A 1 247 ? 2.024 -3.307 6.793 1.00 92.50 247 ARG A CA 1
ATOM 1861 C C . ARG A 1 247 ? 1.831 -2.060 7.651 1.00 92.50 247 ARG A C 1
ATOM 1863 O O . ARG A 1 247 ? 2.522 -1.073 7.420 1.00 92.50 247 ARG A O 1
ATOM 1870 N N . ILE A 1 248 ? 0.906 -2.112 8.608 1.00 92.81 248 ILE A N 1
ATOM 1871 C CA . ILE A 1 248 ? 0.663 -1.015 9.548 1.00 92.81 248 ILE A CA 1
ATOM 1872 C C . ILE A 1 248 ? 1.866 -0.860 10.483 1.00 92.81 248 ILE A C 1
ATOM 1874 O O . ILE A 1 248 ? 2.422 0.229 10.580 1.00 92.81 248 ILE A O 1
ATOM 1878 N N . SER A 1 249 ? 2.307 -1.940 11.132 1.00 91.50 249 SER A N 1
ATOM 1879 C CA . SER A 1 249 ? 3.356 -1.864 12.151 1.00 91.50 249 SER A CA 1
ATOM 1880 C C . SER A 1 249 ? 4.718 -1.471 11.580 1.00 91.50 249 SER A C 1
ATOM 1882 O O . SER A 1 249 ? 5.398 -0.651 12.188 1.00 91.50 249 SER A O 1
ATOM 1884 N N . GLU A 1 250 ? 5.098 -1.970 10.398 1.00 89.25 250 GLU A N 1
ATOM 1885 C CA . GLU A 1 250 ? 6.329 -1.548 9.707 1.00 89.25 250 GLU A CA 1
ATOM 1886 C C . GLU A 1 250 ? 6.300 -0.050 9.363 1.00 89.25 250 GLU A C 1
ATOM 1888 O O . GLU A 1 250 ? 7.295 0.652 9.542 1.00 89.25 250 GLU A O 1
ATOM 1893 N N . SER A 1 251 ? 5.147 0.443 8.901 1.00 84.94 251 SER A N 1
ATOM 1894 C CA . SER A 1 251 ? 4.941 1.851 8.550 1.00 84.94 251 SER A CA 1
ATOM 1895 C C . SER A 1 251 ? 4.996 2.762 9.782 1.00 84.94 251 SER A C 1
ATOM 1897 O O . SER A 1 251 ? 5.713 3.762 9.779 1.00 84.94 251 SER A O 1
ATOM 1899 N N . ALA A 1 252 ? 4.289 2.392 10.852 1.00 85.00 252 ALA A N 1
ATOM 1900 C CA . ALA A 1 252 ? 4.248 3.147 12.102 1.00 85.00 252 ALA A CA 1
ATOM 1901 C C . ALA A 1 252 ? 5.627 3.192 12.783 1.00 85.00 252 ALA A C 1
ATOM 1903 O O . ALA A 1 252 ? 6.106 4.270 13.138 1.00 85.00 252 ALA A O 1
ATOM 1904 N N . ALA A 1 253 ? 6.312 2.045 12.873 1.00 84.25 253 ALA A N 1
ATOM 1905 C CA . ALA A 1 253 ? 7.628 1.970 13.499 1.00 84.25 253 ALA A CA 1
ATOM 1906 C C . ALA A 1 253 ? 8.668 2.806 12.742 1.00 84.25 253 ALA A C 1
ATOM 1908 O O . ALA A 1 253 ? 9.419 3.561 13.359 1.00 84.25 253 ALA A O 1
ATOM 1909 N N . SER A 1 254 ? 8.666 2.738 11.405 1.00 77.31 254 SER A N 1
ATOM 1910 C CA . SER A 1 254 ? 9.586 3.530 10.584 1.00 77.31 254 SER A CA 1
ATOM 1911 C C . SER A 1 254 ? 9.365 5.036 10.733 1.00 77.31 254 SER A C 1
ATOM 1913 O O . SER A 1 254 ? 10.331 5.789 10.631 1.00 77.31 254 SER A O 1
ATOM 1915 N N . ALA A 1 255 ? 8.128 5.487 10.955 1.00 70.81 255 ALA A N 1
ATOM 1916 C CA . ALA A 1 255 ? 7.852 6.902 11.183 1.00 70.81 255 ALA A CA 1
ATOM 1917 C C . ALA A 1 255 ? 8.452 7.384 12.514 1.00 70.81 255 ALA A C 1
ATOM 1919 O O . ALA A 1 255 ? 9.015 8.473 12.573 1.00 70.81 255 ALA A O 1
ATOM 1920 N N . MET A 1 256 ? 8.398 6.560 13.565 1.00 68.31 256 MET A N 1
ATOM 1921 C CA . MET A 1 256 ? 8.958 6.922 14.871 1.00 68.31 256 MET A CA 1
ATOM 1922 C C . MET A 1 256 ? 10.487 6.838 14.937 1.00 68.31 256 MET A C 1
ATOM 1924 O O . MET A 1 256 ? 11.099 7.610 15.671 1.00 68.31 256 MET A O 1
ATOM 1928 N N . ASP A 1 257 ? 11.118 5.942 14.177 1.00 63.25 257 ASP A N 1
ATOM 1929 C CA . ASP A 1 257 ? 12.583 5.809 14.166 1.00 63.25 257 ASP A CA 1
ATOM 1930 C C . ASP A 1 257 ? 13.288 6.925 13.372 1.00 63.25 257 ASP A C 1
ATOM 1932 O O . ASP A 1 257 ? 14.441 7.249 13.661 1.00 63.25 257 ASP A O 1
ATOM 1936 N N . ASN A 1 258 ? 12.606 7.533 12.397 1.00 56.72 258 ASN A N 1
ATOM 1937 C CA . ASN A 1 258 ? 13.191 8.553 11.523 1.00 56.72 258 ASN A CA 1
ATOM 1938 C C . ASN A 1 258 ? 13.089 9.987 12.074 1.00 56.72 258 ASN A C 1
ATOM 1940 O O . ASN A 1 258 ? 13.732 10.880 11.526 1.00 56.72 258 ASN A O 1
ATOM 1944 N N . HIS A 1 259 ? 12.340 10.225 13.160 1.00 51.41 259 HIS A N 1
ATOM 1945 C CA . HIS A 1 259 ? 11.996 11.582 13.602 1.00 51.41 259 HIS A CA 1
ATOM 1946 C C . HIS A 1 259 ? 12.211 11.798 15.107 1.00 51.41 259 HIS A C 1
ATOM 1948 O O . HIS A 1 259 ? 11.374 11.457 15.936 1.00 51.41 259 HIS A O 1
ATOM 1954 N N . GLY A 1 260 ? 13.320 12.455 15.468 1.00 44.38 260 GLY A N 1
ATOM 1955 C CA . GLY A 1 260 ? 13.578 12.981 16.821 1.00 44.38 260 GLY A CA 1
ATOM 1956 C C . GLY A 1 260 ? 12.765 14.235 17.184 1.00 44.38 260 GLY A C 1
ATOM 1957 O O . GLY A 1 260 ? 12.991 14.831 18.234 1.00 44.38 260 GLY A O 1
ATOM 1958 N N . VAL A 1 261 ? 11.834 14.655 16.323 1.00 41.62 261 VAL A N 1
ATOM 1959 C CA . VAL A 1 261 ? 10.917 15.776 16.547 1.00 41.62 261 VAL A CA 1
ATOM 1960 C C . VAL A 1 261 ? 9.517 15.326 16.136 1.00 41.62 261 VAL A C 1
ATOM 1962 O O . VAL A 1 261 ? 9.290 14.915 15.003 1.00 41.62 261 VAL A O 1
ATOM 1965 N N . VAL A 1 262 ? 8.592 15.392 17.091 1.00 45.06 262 VAL A N 1
ATOM 1966 C CA . VAL A 1 262 ? 7.167 15.056 16.977 1.00 45.06 262 VAL A CA 1
ATOM 1967 C C . VAL A 1 262 ? 6.490 15.995 15.977 1.00 45.06 262 VAL A C 1
ATOM 1969 O O . VAL A 1 262 ? 5.926 17.008 16.388 1.00 45.06 262 VAL A O 1
ATOM 1972 N N . LYS A 1 263 ? 6.574 15.719 14.673 1.00 45.16 263 LYS A N 1
ATOM 1973 C CA . LYS A 1 263 ? 5.763 16.467 13.706 1.00 45.16 263 LYS A CA 1
ATOM 1974 C C . LYS A 1 263 ? 4.735 15.643 12.950 1.00 45.16 263 LYS A C 1
ATOM 1976 O O . LYS A 1 263 ? 3.606 16.100 12.931 1.00 45.16 263 LYS A O 1
ATOM 1981 N N . ASP A 1 264 ? 5.019 14.413 12.521 1.00 55.34 264 ASP A N 1
ATOM 1982 C CA . ASP A 1 264 ? 4.011 13.607 11.811 1.00 55.34 264 ASP A CA 1
ATOM 1983 C C . ASP A 1 264 ? 4.127 12.119 12.176 1.00 55.34 264 ASP A C 1
ATOM 1985 O O . ASP A 1 264 ? 4.925 11.362 11.620 1.00 55.34 264 ASP A O 1
ATOM 1989 N N . CYS A 1 265 ? 3.361 11.679 13.178 1.00 64.75 265 CYS A N 1
ATOM 1990 C CA . CYS A 1 265 ? 3.236 10.260 13.495 1.00 64.75 265 CYS A CA 1
ATOM 1991 C C . CYS A 1 265 ? 2.188 9.623 12.575 1.00 64.75 265 CYS A C 1
ATOM 1993 O O . CYS A 1 265 ? 1.031 10.039 12.560 1.00 64.75 265 CYS A O 1
ATOM 1995 N N . LYS A 1 266 ? 2.569 8.568 11.847 1.00 81.62 266 LYS A N 1
ATOM 1996 C CA . LYS A 1 266 ? 1.623 7.761 11.064 1.00 81.62 266 LYS A CA 1
ATOM 1997 C C . LYS A 1 266 ? 0.725 6.966 12.012 1.00 81.62 266 LYS A C 1
ATOM 1999 O O . LYS A 1 266 ? 1.054 5.831 12.362 1.00 81.62 266 LYS A O 1
ATOM 2004 N N . ASP A 1 267 ? -0.377 7.573 12.446 1.00 87.62 267 ASP A N 1
ATOM 2005 C CA . ASP A 1 267 ? -1.282 7.029 13.464 1.00 87.62 267 ASP A CA 1
ATOM 2006 C C . ASP A 1 267 ? -2.734 6.836 12.985 1.00 87.62 267 ASP A C 1
ATOM 2008 O O . ASP A 1 267 ? -3.529 6.224 13.699 1.00 87.62 267 ASP A O 1
ATOM 2012 N N . CYS A 1 268 ? -3.070 7.287 11.775 1.00 92.94 268 CYS A N 1
ATOM 2013 C CA . CYS A 1 268 ? -4.361 7.074 11.130 1.00 92.94 268 CYS A CA 1
ATOM 2014 C C . CYS A 1 268 ? -4.163 6.316 9.813 1.00 92.94 268 CYS A C 1
ATOM 2016 O O . CYS A 1 268 ? -3.397 6.747 8.951 1.00 92.94 268 CYS A O 1
ATOM 2018 N N . TYR A 1 269 ? -4.828 5.170 9.663 1.00 96.62 269 TYR A N 1
ATOM 2019 C CA . TYR A 1 269 ? -4.669 4.292 8.500 1.00 96.62 269 TYR A CA 1
ATOM 2020 C C . TYR A 1 269 ? -5.996 4.029 7.803 1.00 96.62 269 TYR A C 1
ATOM 2022 O O . TYR A 1 269 ? -6.985 3.708 8.460 1.00 96.62 269 TYR A O 1
ATOM 2030 N N . VAL A 1 270 ? -5.974 4.032 6.470 1.00 97.88 270 VAL A N 1
ATOM 2031 C CA . VAL A 1 270 ? -7.051 3.506 5.627 1.00 97.88 270 VAL A CA 1
ATOM 2032 C C . VAL A 1 270 ? -6.540 2.276 4.879 1.00 97.88 270 VAL A C 1
ATOM 2034 O O . VAL A 1 270 ? -5.599 2.337 4.085 1.00 97.88 270 VAL A O 1
ATOM 2037 N N . ILE A 1 271 ? -7.146 1.124 5.165 1.00 98.12 271 ILE A N 1
ATOM 2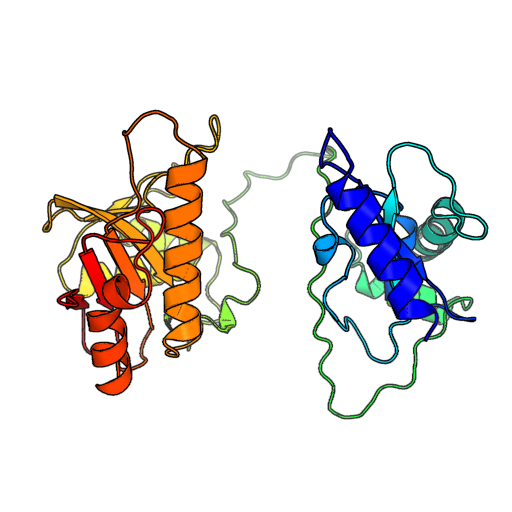038 C CA . ILE A 1 271 ? -6.801 -0.163 4.561 1.00 98.12 271 ILE A CA 1
ATOM 2039 C C . ILE A 1 271 ? -7.769 -0.448 3.420 1.00 98.12 271 ILE A C 1
ATOM 2041 O O . ILE A 1 271 ? -8.932 -0.767 3.661 1.00 98.12 271 ILE A O 1
ATOM 2045 N N . ASP A 1 272 ? -7.285 -0.391 2.184 1.00 97.81 272 ASP A N 1
ATOM 2046 C CA . ASP A 1 272 ? -8.081 -0.747 1.012 1.00 97.81 272 ASP A CA 1
ATOM 2047 C C . ASP A 1 272 ? -7.946 -2.245 0.710 1.00 97.81 272 ASP A C 1
ATOM 2049 O O . ASP A 1 272 ? -6.867 -2.747 0.364 1.00 97.81 272 ASP A O 1
ATOM 2053 N N . ILE A 1 273 ? -9.056 -2.973 0.848 1.00 96.56 273 ILE A N 1
ATOM 2054 C CA . ILE A 1 273 ? -9.151 -4.398 0.508 1.00 96.56 273 ILE A CA 1
ATOM 2055 C C . ILE A 1 273 ? -9.930 -4.649 -0.787 1.00 96.56 273 ILE A C 1
ATOM 2057 O O . ILE A 1 273 ? -10.308 -5.789 -1.070 1.00 96.56 273 ILE A O 1
ATOM 2061 N N . GLY A 1 274 ? -10.116 -3.626 -1.622 1.00 94.19 274 GLY A N 1
ATOM 2062 C CA . GLY A 1 274 ? -10.758 -3.788 -2.919 1.00 94.19 274 GLY A CA 1
ATOM 2063 C C . GLY A 1 274 ? -12.239 -4.126 -2.807 1.00 94.19 274 GLY A C 1
ATOM 2064 O O . GLY A 1 274 ? -12.916 -3.767 -1.848 1.00 94.19 274 GLY A O 1
ATOM 2065 N N . HIS A 1 275 ? -12.713 -4.913 -3.769 1.00 92.31 275 HIS A N 1
ATOM 2066 C CA . HIS A 1 275 ? -14.053 -5.507 -3.765 1.00 92.31 275 HIS A CA 1
ATOM 2067 C C . HIS A 1 275 ? -14.155 -6.775 -2.897 1.00 92.31 275 HIS A C 1
ATOM 2069 O O . HIS A 1 275 ? -15.111 -7.542 -3.022 1.00 92.31 275 HIS A O 1
ATOM 2075 N N . ALA A 1 276 ? -13.162 -7.061 -2.047 1.00 94.50 276 ALA A N 1
ATOM 2076 C CA . ALA A 1 276 ? -13.325 -8.086 -1.024 1.00 94.50 276 ALA A CA 1
ATOM 2077 C C . ALA A 1 276 ? -14.211 -7.544 0.103 1.00 94.50 276 ALA A C 1
ATOM 2079 O O . ALA A 1 276 ? -14.201 -6.350 0.372 1.00 94.50 276 ALA A O 1
ATOM 2080 N N . ARG A 1 277 ? -14.941 -8.428 0.786 1.00 95.12 277 ARG A N 1
ATOM 2081 C CA . ARG A 1 277 ? -15.692 -8.080 1.999 1.00 95.12 277 ARG A CA 1
ATOM 2082 C C . ARG A 1 277 ? -14.864 -8.363 3.243 1.00 95.12 277 ARG A C 1
ATOM 2084 O O . ARG A 1 277 ? -14.187 -9.398 3.321 1.00 95.12 277 ARG A O 1
ATOM 2091 N N . MET A 1 278 ? -14.926 -7.467 4.220 1.00 96.88 278 MET A N 1
ATOM 2092 C CA . MET A 1 278 ? -14.320 -7.688 5.524 1.00 96.88 278 MET A CA 1
ATOM 2093 C C . MET A 1 278 ? -15.125 -8.735 6.305 1.00 96.88 278 MET A C 1
ATOM 2095 O O . MET A 1 278 ? -16.299 -8.558 6.595 1.00 96.88 278 MET A O 1
ATOM 2099 N N . SER A 1 279 ? -14.481 -9.842 6.680 1.00 96.88 279 SER A N 1
ATOM 2100 C CA . SER A 1 279 ? -15.109 -10.846 7.556 1.00 96.88 279 SER A CA 1
ATOM 2101 C C . SER A 1 279 ? -15.162 -10.381 9.017 1.00 96.88 279 SER A C 1
ATOM 2103 O O . SER A 1 279 ? -14.200 -9.760 9.477 1.00 96.88 279 SER A O 1
ATOM 2105 N N . ASP A 1 280 ? -16.154 -10.838 9.787 1.00 97.00 280 ASP A N 1
ATOM 2106 C CA . ASP A 1 280 ? -16.262 -10.603 11.243 1.00 97.00 280 ASP A CA 1
ATOM 2107 C C . ASP A 1 280 ? -14.995 -10.995 12.010 1.00 97.00 280 ASP A C 1
ATOM 2109 O O . ASP A 1 280 ? -14.573 -10.332 12.962 1.00 97.00 280 ASP A O 1
ATOM 2113 N N . LYS A 1 281 ? -14.344 -12.077 11.564 1.00 97.12 281 LYS A N 1
ATOM 2114 C CA . LYS A 1 281 ? -13.068 -12.530 12.120 1.00 97.12 281 LYS A CA 1
ATOM 2115 C C . LYS A 1 281 ? -11.980 -11.475 11.943 1.00 97.12 281 LYS A C 1
ATOM 2117 O O . LYS A 1 281 ? -11.252 -11.200 12.893 1.00 97.12 281 LYS A O 1
ATOM 2122 N N . LEU A 1 282 ? -11.853 -10.910 10.743 1.00 97.38 282 LEU A N 1
ATOM 2123 C CA . LEU A 1 282 ? -10.878 -9.858 10.464 1.00 97.38 282 LEU A CA 1
ATOM 2124 C C . LEU A 1 282 ? -11.202 -8.602 11.276 1.00 97.38 282 LEU A C 1
ATOM 2126 O O . LEU A 1 282 ? -10.312 -8.101 11.957 1.00 97.38 282 LEU A O 1
ATOM 2130 N N . ALA A 1 283 ? -12.460 -8.154 11.274 1.00 97.69 283 ALA A N 1
ATOM 2131 C CA . ALA A 1 283 ? -12.902 -6.999 12.054 1.00 97.69 283 ALA A CA 1
ATOM 2132 C C . ALA A 1 283 ? -12.546 -7.160 13.544 1.00 97.69 283 ALA A C 1
ATOM 2134 O O . ALA A 1 283 ? -11.873 -6.310 14.125 1.00 97.69 283 ALA A O 1
ATOM 2135 N N . SER A 1 284 ? -12.867 -8.317 14.135 1.00 97.31 284 SER A N 1
ATOM 2136 C CA . SER A 1 284 ? -12.532 -8.643 15.530 1.00 97.31 284 SER A CA 1
ATOM 2137 C C . SER A 1 284 ? -11.022 -8.643 15.801 1.00 97.31 284 SER A C 1
ATOM 2139 O O . SER A 1 284 ? -10.572 -8.246 16.877 1.00 97.31 284 SER A O 1
ATOM 2141 N N . GLN A 1 285 ? -10.214 -9.097 14.839 1.00 97.88 285 GLN A N 1
ATOM 2142 C CA . GLN A 1 285 ? -8.754 -9.077 14.953 1.00 97.88 285 GLN A CA 1
ATOM 2143 C C . GLN A 1 285 ? -8.184 -7.656 14.864 1.00 97.88 285 GLN A C 1
ATOM 2145 O O . GLN A 1 285 ? -7.239 -7.351 15.593 1.00 97.88 285 GLN A O 1
ATOM 2150 N N . LEU A 1 286 ? -8.750 -6.802 14.007 1.00 97.94 286 LEU A N 1
ATOM 2151 C CA . LEU A 1 286 ? -8.335 -5.408 13.844 1.00 97.94 286 LEU A CA 1
ATOM 2152 C C . LEU A 1 286 ? -8.719 -4.552 15.056 1.00 97.94 286 LEU A C 1
ATOM 2154 O O . LEU A 1 286 ? -7.898 -3.763 15.504 1.00 97.94 286 LEU A O 1
ATOM 2158 N N . VAL A 1 287 ? -9.886 -4.780 15.668 1.00 98.19 287 VAL A N 1
ATOM 2159 C CA . VAL A 1 287 ? -10.266 -4.162 16.956 1.00 98.19 287 VAL A CA 1
ATOM 2160 C C . VAL A 1 287 ? -9.196 -4.407 18.028 1.00 98.19 287 VAL A C 1
ATOM 2162 O O . VAL A 1 287 ? -8.856 -3.517 18.801 1.00 98.19 287 VAL A O 1
ATOM 2165 N N . ALA A 1 288 ? -8.614 -5.608 18.055 1.00 97.31 288 ALA A N 1
ATOM 2166 C CA . ALA A 1 288 ? -7.550 -5.977 18.986 1.00 97.31 288 ALA A CA 1
ATOM 2167 C C . ALA A 1 288 ? -6.136 -5.590 18.504 1.00 97.31 288 ALA A C 1
ATOM 2169 O O . ALA A 1 288 ? -5.159 -6.113 19.043 1.00 97.31 288 ALA A O 1
ATOM 2170 N N . TYR A 1 289 ? -5.992 -4.743 17.476 1.00 97.50 289 TYR A N 1
ATOM 2171 C CA . TYR A 1 289 ? -4.690 -4.440 16.878 1.00 97.50 289 TYR A CA 1
ATOM 2172 C C . TYR A 1 289 ? -3.705 -3.851 17.895 1.00 97.50 289 TYR A C 1
ATOM 2174 O O . TYR A 1 289 ? -2.629 -4.424 18.054 1.00 97.50 289 TYR A O 1
ATOM 2182 N N . ASN A 1 290 ? -4.081 -2.792 18.618 1.00 95.75 290 ASN A N 1
ATOM 2183 C CA . ASN A 1 290 ? -3.206 -2.127 19.593 1.00 95.75 290 ASN A CA 1
ATOM 2184 C C . ASN A 1 290 ? -2.905 -3.022 20.808 1.00 95.75 290 ASN A C 1
ATOM 2186 O O . ASN A 1 290 ? -1.768 -3.075 21.262 1.00 95.75 290 ASN A O 1
ATOM 2190 N N . VAL A 1 291 ? -3.868 -3.827 21.272 1.00 95.88 291 VAL A N 1
ATOM 2191 C CA . VAL A 1 291 ? -3.619 -4.865 22.297 1.00 95.88 291 VAL A CA 1
ATOM 2192 C C . VAL A 1 291 ? -2.551 -5.871 21.843 1.00 95.88 291 VAL A C 1
ATOM 2194 O O . VAL A 1 291 ? -1.736 -6.328 22.641 1.00 95.88 291 VAL A O 1
ATOM 2197 N N . ARG A 1 292 ? -2.544 -6.232 20.554 1.00 94.50 292 ARG A N 1
ATOM 2198 C CA . ARG A 1 292 ? -1.560 -7.153 19.956 1.00 94.50 292 ARG A CA 1
ATOM 2199 C C . ARG A 1 292 ? -0.228 -6.476 19.612 1.00 94.50 292 ARG A C 1
ATOM 2201 O O . ARG A 1 292 ? 0.751 -7.186 19.402 1.00 94.50 292 ARG A O 1
ATOM 2208 N N . HIS A 1 293 ? -0.199 -5.146 19.562 1.00 91.44 293 HIS A N 1
ATOM 2209 C CA . HIS A 1 293 ? 0.963 -4.317 19.240 1.00 91.44 293 HIS A CA 1
ATOM 2210 C C . HIS A 1 293 ? 1.162 -3.265 20.346 1.00 91.44 293 HIS A C 1
ATOM 2212 O O . HIS A 1 293 ? 0.929 -2.077 20.119 1.00 91.44 293 HIS A O 1
ATOM 2218 N N . PRO A 1 294 ? 1.555 -3.693 21.563 1.00 87.94 294 PRO A N 1
ATOM 2219 C CA . PRO A 1 294 ? 1.614 -2.813 22.731 1.00 87.94 294 PRO A CA 1
ATOM 2220 C C . PRO A 1 294 ? 2.776 -1.811 22.685 1.00 87.94 294 PRO A C 1
ATOM 2222 O O . PRO A 1 294 ? 2.807 -0.882 23.489 1.00 87.94 294 PRO A O 1
ATOM 2225 N N . ASP A 1 295 ? 3.737 -1.996 21.774 1.00 86.88 295 ASP A N 1
ATOM 2226 C CA . ASP A 1 295 ? 4.843 -1.061 21.584 1.00 86.88 295 ASP A CA 1
ATOM 2227 C C . ASP A 1 295 ? 4.310 0.276 21.049 1.00 86.88 295 ASP A C 1
ATOM 2229 O O . ASP A 1 295 ? 3.616 0.321 20.025 1.00 86.88 295 ASP A O 1
ATOM 2233 N N . GLN A 1 296 ? 4.679 1.367 21.727 1.00 81.75 296 GLN A N 1
ATOM 2234 C CA . GLN A 1 296 ? 4.335 2.735 21.347 1.00 81.75 296 GLN A CA 1
ATOM 2235 C C . GLN A 1 296 ? 4.715 3.040 19.893 1.00 81.75 296 GLN A C 1
ATOM 2237 O O . GLN A 1 296 ? 3.973 3.756 19.229 1.00 81.75 296 GLN A O 1
ATOM 2242 N N . LYS A 1 297 ? 5.796 2.438 19.376 1.00 83.50 297 LYS A N 1
ATOM 2243 C CA . LYS A 1 297 ? 6.246 2.587 17.982 1.00 83.50 297 LYS A CA 1
ATOM 2244 C C . LYS A 1 297 ? 5.266 2.074 16.938 1.00 83.50 297 LYS A C 1
ATOM 2246 O O . LYS A 1 297 ? 5.324 2.473 15.784 1.00 83.50 297 LYS A O 1
ATOM 2251 N N . THR A 1 298 ? 4.391 1.157 17.326 1.00 86.94 298 THR A N 1
ATOM 2252 C CA . THR A 1 298 ? 3.482 0.455 16.408 1.00 86.94 298 THR A CA 1
ATOM 2253 C C . THR A 1 298 ? 2.012 0.728 16.689 1.00 86.94 298 THR A C 1
ATOM 2255 O O . THR A 1 298 ? 1.146 0.268 15.937 1.00 86.94 298 THR A O 1
ATOM 2258 N N . ARG A 1 299 ? 1.737 1.459 17.775 1.00 89.25 299 ARG A N 1
ATOM 2259 C CA . ARG A 1 299 ? 0.397 1.830 18.204 1.00 89.25 299 ARG A CA 1
ATOM 2260 C C . ARG A 1 299 ? -0.153 2.910 17.281 1.00 89.25 299 ARG A C 1
ATOM 2262 O O . ARG A 1 299 ? 0.536 3.870 16.959 1.00 89.25 299 ARG A O 1
ATOM 2269 N N . ILE A 1 300 ? -1.413 2.757 16.898 1.00 93.25 300 ILE A N 1
ATOM 2270 C CA . ILE A 1 300 ? -2.114 3.697 16.018 1.00 93.25 300 ILE A CA 1
ATOM 2271 C C . ILE A 1 300 ? -3.350 4.253 16.724 1.00 93.25 300 ILE A C 1
ATOM 2273 O O . ILE A 1 300 ? -3.900 3.621 17.632 1.00 93.25 300 ILE A O 1
ATOM 2277 N N . ARG A 1 301 ? -3.784 5.440 16.317 1.00 94.00 301 ARG A N 1
ATOM 2278 C CA . ARG A 1 301 ? -4.932 6.149 16.882 1.00 94.00 301 ARG A CA 1
ATOM 2279 C C . ARG A 1 301 ? -6.231 5.791 16.169 1.00 94.00 301 ARG A C 1
ATOM 2281 O O . ARG A 1 301 ? -7.225 5.548 16.846 1.00 94.00 301 ARG A O 1
ATOM 2288 N N . ARG A 1 302 ? -6.229 5.740 14.833 1.00 95.62 302 ARG A N 1
ATOM 2289 C CA . ARG A 1 302 ? -7.424 5.446 14.024 1.00 95.62 302 ARG A CA 1
ATOM 2290 C C . ARG A 1 302 ? -7.124 4.436 12.927 1.00 95.62 302 ARG A C 1
ATOM 2292 O O . ARG A 1 302 ? -6.035 4.408 12.355 1.00 95.62 302 ARG A O 1
ATOM 2299 N N . LEU A 1 303 ? -8.108 3.593 12.642 1.00 97.81 303 LEU A N 1
ATOM 2300 C CA . LEU A 1 303 ? -8.018 2.571 11.612 1.00 97.81 303 LEU A CA 1
ATOM 2301 C C . LEU A 1 303 ? -9.350 2.462 10.886 1.00 97.81 303 LEU A C 1
ATOM 2303 O O . LEU A 1 303 ? -10.382 2.231 11.511 1.00 97.81 303 LEU A O 1
ATOM 2307 N N . PHE A 1 304 ? -9.295 2.545 9.566 1.00 98.06 304 PHE A N 1
ATOM 2308 C CA . PHE A 1 304 ? -10.430 2.346 8.684 1.00 98.06 304 PHE A CA 1
ATOM 2309 C C . PHE A 1 304 ? -10.144 1.216 7.707 1.00 98.06 304 PHE A C 1
ATOM 2311 O O . PHE A 1 304 ? -9.001 0.998 7.299 1.00 98.06 304 PHE A O 1
ATOM 2318 N N . VAL A 1 305 ? -11.190 0.505 7.309 1.00 98.31 305 VAL A N 1
ATOM 2319 C CA . VAL A 1 305 ? -11.133 -0.497 6.245 1.00 98.31 305 VAL A CA 1
ATOM 2320 C C . VAL A 1 305 ? -12.123 -0.097 5.168 1.00 98.31 305 VAL A C 1
ATOM 2322 O O . VAL A 1 305 ? -13.306 0.050 5.454 1.00 98.31 305 VAL A O 1
ATOM 2325 N N . MET A 1 306 ? -11.641 0.064 3.938 1.00 97.94 306 MET A N 1
ATOM 2326 C CA . MET A 1 306 ? -12.490 0.232 2.766 1.00 97.94 306 MET A CA 1
ATOM 2327 C C . MET A 1 306 ? -12.617 -1.106 2.045 1.00 97.94 306 MET A C 1
ATOM 2329 O O . MET A 1 306 ? -11.626 -1.681 1.585 1.00 97.94 306 MET A O 1
ATOM 2333 N N . ASP A 1 307 ? -13.841 -1.608 1.968 1.00 97.31 307 ASP A N 1
ATOM 2334 C CA . ASP A 1 307 ? -14.170 -2.906 1.399 1.00 97.31 307 ASP A CA 1
ATOM 2335 C C . ASP A 1 307 ? -15.238 -2.783 0.298 1.00 97.31 307 ASP A C 1
ATOM 2337 O O . ASP A 1 307 ? -15.472 -1.698 -0.240 1.00 97.31 307 ASP A O 1
ATOM 2341 N N . ALA A 1 308 ? -15.837 -3.900 -0.114 1.00 95.25 308 ALA A N 1
ATOM 2342 C CA . ALA A 1 308 ? -16.870 -3.899 -1.149 1.00 95.25 308 ALA A CA 1
ATOM 2343 C C . ALA A 1 308 ? -18.143 -3.123 -0.771 1.00 95.25 308 ALA A C 1
ATOM 2345 O O . ALA A 1 308 ? -18.850 -2.675 -1.670 1.00 95.25 308 ALA A O 1
ATOM 2346 N N . ASP A 1 309 ? -18.450 -3.019 0.523 1.00 95.00 309 ASP A N 1
ATOM 2347 C CA . ASP A 1 309 ? -19.700 -2.458 1.036 1.00 95.00 309 ASP A CA 1
ATOM 2348 C C . ASP A 1 309 ? -19.554 -0.995 1.464 1.00 95.00 309 ASP A C 1
ATOM 2350 O O . ASP A 1 309 ? -20.548 -0.276 1.542 1.00 95.00 309 ASP A O 1
ATOM 2354 N N . GLY A 1 310 ? -18.326 -0.541 1.720 1.00 95.81 310 GLY A N 1
ATOM 2355 C CA . GLY A 1 310 ? -18.046 0.857 2.016 1.00 95.81 310 GLY A CA 1
ATOM 2356 C C . GLY A 1 310 ? -16.810 1.046 2.882 1.00 95.81 310 GLY A C 1
ATOM 2357 O O . GLY A 1 310 ? -15.890 0.226 2.889 1.00 95.81 310 GLY A O 1
ATOM 2358 N N . LEU A 1 311 ? -16.796 2.164 3.603 1.00 97.44 311 LEU A N 1
ATOM 2359 C CA . LEU A 1 311 ? -15.742 2.538 4.535 1.00 97.44 311 LEU A CA 1
ATOM 2360 C C . LEU A 1 311 ? -16.199 2.266 5.972 1.00 97.44 311 LEU A C 1
ATOM 2362 O O . LEU A 1 311 ? -17.242 2.753 6.401 1.00 97.44 311 LEU A O 1
ATOM 2366 N N . HIS A 1 312 ? -15.394 1.514 6.720 1.00 97.44 312 HIS A N 1
ATOM 2367 C CA . HIS A 1 312 ? -15.710 1.072 8.077 1.00 97.44 312 HIS A CA 1
ATOM 2368 C C . HIS A 1 312 ? -14.655 1.572 9.056 1.00 97.44 312 HIS A C 1
ATOM 2370 O O . HIS A 1 312 ? -13.470 1.288 8.877 1.00 97.44 312 HIS A O 1
ATOM 2376 N N . GLU A 1 313 ? -15.070 2.264 10.116 1.00 97.50 313 GLU A N 1
ATOM 2377 C CA . GLU A 1 313 ? -14.178 2.606 11.227 1.00 97.50 313 GLU A CA 1
ATOM 2378 C C . GLU A 1 313 ? -14.016 1.415 12.177 1.00 97.50 313 GLU A C 1
ATOM 2380 O O . GLU A 1 313 ? -14.984 0.778 12.598 1.00 97.50 313 GLU A O 1
ATOM 2385 N N . ILE A 1 314 ? -12.770 1.113 12.535 1.00 98.00 314 ILE A N 1
ATOM 2386 C CA . ILE A 1 314 ? -12.433 0.058 13.483 1.00 98.00 314 ILE A CA 1
ATOM 2387 C C . ILE A 1 314 ? -12.226 0.680 14.863 1.00 98.00 314 ILE A C 1
ATOM 2389 O O . ILE A 1 314 ? -11.243 1.380 15.101 1.00 98.00 314 ILE A O 1
ATOM 2393 N N . GLY A 1 315 ? -13.117 0.362 15.804 1.00 96.06 315 GLY A N 1
ATOM 2394 C CA . GLY A 1 315 ? -12.980 0.756 17.208 1.00 96.06 315 GLY A CA 1
ATOM 2395 C C . GLY A 1 315 ? -11.828 0.022 17.899 1.00 96.06 315 GLY A C 1
ATOM 2396 O O . GLY A 1 315 ? -12.027 -1.056 18.458 1.00 96.06 315 GLY A O 1
ATOM 2397 N N . LEU A 1 316 ? -10.620 0.583 17.833 1.00 96.12 316 LEU A N 1
ATOM 2398 C CA . LEU A 1 316 ? -9.404 0.019 18.428 1.00 96.12 316 LEU A CA 1
ATOM 2399 C C . LEU A 1 316 ? -9.493 -0.048 19.964 1.00 96.12 316 LEU A C 1
ATOM 2401 O O . LEU A 1 316 ? -9.968 0.889 20.604 1.00 96.12 316 LEU A O 1
ATOM 2405 N N . LYS A 1 317 ? -8.996 -1.147 20.545 1.00 90.69 317 LYS A N 1
ATOM 2406 C CA . LYS A 1 317 ? -8.860 -1.360 21.999 1.00 90.69 317 LYS A CA 1
ATOM 2407 C C . LYS A 1 317 ? -7.458 -1.068 22.511 1.00 90.69 317 LYS A C 1
ATOM 2409 O O . LYS A 1 317 ? -6.496 -1.426 21.796 1.00 90.69 317 LYS A O 1
#

pLDDT: mean 76.89, std 19.07, range [27.23, 98.31]